Protein AF-0000000077033791 (afdb_homodimer)

Radius of gyration: 19.04 Å; Cα contacts (8 Å, |Δi|>4): 412; chains: 2; bounding box: 35×57×49 Å

Structure (mmCIF, N/CA/C/O backbone):
data_AF-0000000077033791-model_v1
#
loop_
_entity.id
_entity.type
_entity.pdbx_description
1 polymer 'Heat shock protein family B (small) member 2'
#
loop_
_atom_site.group_PDB
_atom_site.id
_atom_site.type_symbol
_atom_site.label_atom_id
_atom_site.label_alt_id
_atom_site.label_comp_id
_atom_site.label_asym_id
_atom_site.label_entity_id
_atom_site.label_seq_id
_atom_site.pdbx_PDB_ins_code
_atom_site.Cartn_x
_atom_site.Cartn_y
_atom_site.Cartn_z
_atom_site.occupancy
_atom_site.B_iso_or_equiv
_atom_site.auth_seq_id
_atom_site.auth_comp_id
_atom_site.auth_asym_id
_atom_site.auth_atom_id
_atom_site.pdbx_PDB_model_num
ATOM 1 N N . PRO A 1 1 ? -19.875 14.477 -24.219 1 26.34 1 PRO A N 1
ATOM 2 C CA . PRO A 1 1 ? -19.781 13.039 -23.938 1 26.34 1 PRO A CA 1
ATOM 3 C C . PRO A 1 1 ? -18.484 12.664 -23.219 1 26.34 1 PRO A C 1
ATOM 5 O O . PRO A 1 1 ? -17.391 12.922 -23.734 1 26.34 1 PRO A O 1
ATOM 8 N N . SER A 1 2 ? -18.328 12.867 -21.859 1 32.84 2 SER A N 1
ATOM 9 C CA . SER A 1 2 ? -17.172 12.914 -20.969 1 32.84 2 SER A CA 1
ATOM 10 C C . SER A 1 2 ? -16.469 11.562 -20.906 1 32.84 2 SER A C 1
ATOM 12 O O . SER A 1 2 ? -17.062 10.562 -20.5 1 32.84 2 SER A O 1
ATOM 14 N N . ALA A 1 3 ? -15.625 11.234 -21.844 1 32.78 3 ALA A N 1
ATOM 15 C CA . ALA A 1 3 ? -14.945 9.961 -22.062 1 32.78 3 ALA A CA 1
ATOM 16 C C . ALA A 1 3 ? -14.281 9.461 -20.781 1 32.78 3 ALA A C 1
ATOM 18 O O . ALA A 1 3 ? -13.523 10.188 -20.141 1 32.78 3 ALA A O 1
ATOM 19 N N . LEU A 1 4 ? -14.906 8.602 -20.016 1 34.03 4 LEU A N 1
ATOM 20 C CA . LEU A 1 4 ? -14.523 7.84 -18.828 1 34.03 4 LEU A CA 1
ATOM 21 C C . LEU A 1 4 ? -13.133 7.242 -18.984 1 34.03 4 LEU A C 1
ATOM 23 O O . LEU A 1 4 ? -12.867 6.527 -19.953 1 34.03 4 LEU A O 1
ATOM 27 N N . ARG A 1 5 ? -12.086 7.949 -18.734 1 36.12 5 ARG A N 1
ATOM 28 C CA . ARG A 1 5 ? -10.727 7.422 -18.812 1 36.12 5 ARG A CA 1
ATOM 29 C C . ARG A 1 5 ? -10.641 6.035 -18.188 1 36.12 5 ARG A C 1
ATOM 31 O O . ARG A 1 5 ? -11.195 5.809 -17.094 1 36.12 5 ARG A O 1
ATOM 38 N N . PRO A 1 6 ? -10.352 5.004 -18.906 1 35.97 6 PRO A N 1
ATOM 39 C CA . PRO A 1 6 ? -10.266 3.643 -18.359 1 35.97 6 PRO A CA 1
ATOM 40 C C . PRO A 1 6 ? -9.375 3.551 -17.125 1 35.97 6 PRO A C 1
ATOM 42 O O . PRO A 1 6 ? -8.422 4.324 -16.984 1 35.97 6 PRO A O 1
ATOM 45 N N . PRO A 1 7 ? -9.758 3.053 -15.938 1 36.09 7 PRO A N 1
ATOM 46 C CA . PRO A 1 7 ? -8.914 2.979 -14.734 1 36.09 7 PRO A CA 1
ATOM 47 C C . PRO A 1 7 ? -7.52 2.439 -15.023 1 36.09 7 PRO A C 1
ATOM 49 O O . PRO A 1 7 ? -7.367 1.5 -15.812 1 36.09 7 PRO A O 1
ATOM 52 N N . SER A 1 8 ? -6.508 3.211 -15.117 1 36.94 8 SER A N 1
ATOM 53 C CA . SER A 1 8 ? -5.129 2.814 -15.391 1 36.94 8 SER A CA 1
ATOM 54 C C . SER A 1 8 ? -4.648 1.771 -14.391 1 36.94 8 SER A C 1
ATOM 56 O O . SER A 1 8 ? -5.195 1.655 -13.289 1 36.94 8 SER A O 1
ATOM 58 N N . TRP A 1 9 ? -3.824 0.865 -14.883 1 36.84 9 TRP A N 1
ATOM 59 C CA . TRP A 1 9 ? -3.217 -0.176 -14.062 1 36.84 9 TRP A CA 1
ATOM 60 C C . TRP A 1 9 ? -2.732 0.394 -12.734 1 36.84 9 TRP A C 1
ATOM 62 O O . TRP A 1 9 ? -2.693 -0.315 -11.727 1 36.84 9 TRP A O 1
ATOM 72 N N . ARG A 1 10 ? -2.145 1.641 -12.766 1 38.34 10 ARG A N 1
ATOM 73 C CA . ARG A 1 10 ? -1.617 2.348 -11.602 1 38.34 10 ARG A CA 1
ATOM 74 C C . ARG A 1 10 ? -2.711 2.596 -10.57 1 38.34 10 ARG A C 1
ATOM 76 O O . ARG A 1 10 ? -2.42 2.871 -9.406 1 38.34 10 ARG A O 1
ATOM 83 N N . ASP A 1 11 ? -3.779 3.021 -11.031 1 40.78 11 ASP A N 1
ATOM 84 C CA . ASP A 1 11 ? -4.871 3.348 -10.117 1 40.78 11 ASP A CA 1
ATOM 85 C C . ASP A 1 11 ? -5.211 2.16 -9.219 1 40.78 11 ASP A C 1
ATOM 87 O O . ASP A 1 11 ? -5.941 2.309 -8.242 1 40.78 11 ASP A O 1
ATOM 91 N N . ARG A 1 12 ? -5.113 0.912 -9.859 1 36.47 12 ARG A N 1
ATOM 92 C CA . ARG A 1 12 ? -5.539 -0.313 -9.188 1 36.47 12 ARG A CA 1
ATOM 93 C C . ARG A 1 12 ? -4.43 -0.859 -8.297 1 36.47 12 ARG A C 1
ATOM 95 O O . ARG A 1 12 ? -3.344 -1.19 -8.773 1 36.47 12 ARG A O 1
ATOM 102 N N . GLY A 1 13 ? -4.094 -0.247 -7.273 1 41.44 13 GLY A N 1
ATOM 103 C CA . GLY A 1 13 ? -3.225 -0.941 -6.336 1 41.44 13 GLY A CA 1
ATOM 104 C C . GLY A 1 13 ? -2.869 -2.348 -6.781 1 41.44 13 GLY A C 1
ATOM 105 O O . GLY A 1 13 ? -2.049 -3.016 -6.148 1 41.44 13 GLY A O 1
ATOM 106 N N . ALA A 1 14 ? -3.902 -3.111 -7.141 1 45 14 ALA A N 1
ATOM 107 C CA . ALA A 1 14 ? -4.152 -4.539 -6.961 1 45 14 ALA A CA 1
ATOM 108 C C . ALA A 1 14 ? -3.434 -5.359 -8.031 1 45 14 ALA A C 1
ATOM 110 O O . ALA A 1 14 ? -3.043 -4.828 -9.07 1 45 14 ALA A O 1
ATOM 111 N N . SER A 1 15 ? -3.057 -6.457 -7.617 1 53.03 15 SER A N 1
ATOM 112 C CA . SER A 1 15 ? -2.613 -7.641 -8.344 1 53.03 15 SER A CA 1
ATOM 113 C C . SER A 1 15 ? -3.459 -7.879 -9.586 1 53.03 15 SER A C 1
ATOM 115 O O . SER A 1 15 ? -4.691 -7.855 -9.523 1 53.03 15 SER A O 1
ATOM 117 N N . GLU A 1 16 ? -2.938 -7.387 -10.703 1 57.16 16 GLU A N 1
ATOM 118 C CA . GLU A 1 16 ? -3.668 -7.836 -11.891 1 57.16 16 GLU A CA 1
ATOM 119 C C . GLU A 1 16 ? -3.244 -9.242 -12.297 1 57.16 16 GLU A C 1
ATOM 121 O O . GLU A 1 16 ? -2.049 -9.547 -12.359 1 57.16 16 GLU A O 1
ATOM 126 N N . LEU A 1 17 ? -4.125 -10.102 -12.039 1 56.53 17 LEU A N 1
ATOM 127 C CA . LEU A 1 17 ? -3.916 -11.422 -12.625 1 56.53 17 LEU A CA 1
ATOM 128 C C . LEU A 1 17 ? -4.285 -11.422 -14.109 1 56.53 17 LEU A C 1
ATOM 130 O O . LEU A 1 17 ? -5.332 -10.898 -14.492 1 56.53 17 LEU A O 1
ATOM 134 N N . ARG A 1 18 ? -3.275 -11.367 -14.93 1 58.31 18 ARG A N 1
ATOM 135 C CA . ARG A 1 18 ? -3.6 -11.609 -16.328 1 58.31 18 ARG A CA 1
ATOM 136 C C . ARG A 1 18 ? -3.49 -13.094 -16.672 1 58.31 18 ARG A C 1
ATOM 138 O O . ARG A 1 18 ? -2.48 -13.734 -16.375 1 58.31 18 ARG A O 1
ATOM 145 N N . LEU A 1 19 ? -4.656 -13.625 -16.828 1 49.56 19 LEU A N 1
ATOM 146 C CA . LEU A 1 19 ? -4.633 -14.984 -17.359 1 49.56 19 LEU A CA 1
ATOM 147 C C . LEU A 1 19 ? -4.32 -14.977 -18.844 1 49.56 19 LEU A C 1
ATOM 149 O O . LEU A 1 19 ? -5.016 -14.328 -19.625 1 49.56 19 LEU A O 1
ATOM 153 N N . SER A 1 20 ? -3.066 -14.875 -19.078 1 56.91 20 SER A N 1
ATOM 154 C CA . SER A 1 20 ? -2.746 -15.086 -20.5 1 56.91 20 SER A CA 1
ATOM 155 C C . SER A 1 20 ? -2.889 -16.547 -20.875 1 56.91 20 SER A C 1
ATOM 157 O O . SER A 1 20 ? -2.9 -17.422 -20.016 1 56.91 20 SER A O 1
ATOM 159 N N . GLU A 1 21 ? -3.061 -16.812 -22.25 1 66.88 21 GLU A N 1
ATOM 160 C CA . GLU A 1 21 ? -3.213 -18.156 -22.797 1 66.88 21 GLU A CA 1
ATOM 161 C C . GLU A 1 21 ? -2.053 -19.062 -22.391 1 66.88 21 GLU A C 1
ATOM 163 O O . GLU A 1 21 ? -0.889 -18.734 -22.625 1 66.88 21 GLU A O 1
ATOM 168 N N . GLY A 1 22 ? -2.23 -20.141 -21.531 1 84.56 22 GLY A N 1
ATOM 169 C CA . GLY A 1 22 ? -1.399 -21.281 -21.219 1 84.56 22 GLY A CA 1
ATOM 170 C C . GLY A 1 22 ? -0.527 -21.078 -20 1 84.56 22 GLY A C 1
ATOM 171 O O . GLY A 1 22 ? 0.34 -21.891 -19.703 1 84.56 22 GLY A O 1
ATOM 172 N N . LYS A 1 23 ? -0.522 -19.922 -19.5 1 90.62 23 LYS A N 1
ATOM 173 C CA . LYS A 1 23 ? 0.283 -19.766 -18.297 1 90.62 23 LYS A CA 1
ATOM 174 C C . LYS A 1 23 ? -0.482 -19 -17.219 1 90.62 23 LYS A C 1
ATOM 176 O O . LYS A 1 23 ? -1.423 -18.266 -17.531 1 90.62 23 LYS A O 1
ATOM 181 N N . PHE A 1 24 ? -0.186 -19.25 -16 1 91.88 24 PHE A N 1
ATOM 182 C CA . PHE A 1 24 ? -0.544 -18.375 -14.898 1 91.88 24 PHE A CA 1
ATOM 183 C C . PHE A 1 24 ? 0.35 -17.141 -14.875 1 91.88 24 PHE A C 1
ATOM 185 O O . PHE A 1 24 ? 1.574 -17.25 -14.961 1 91.88 24 PHE A O 1
ATOM 192 N N . GLN A 1 25 ? -0.281 -15.961 -14.781 1 92.5 25 GLN A N 1
ATOM 193 C CA . GLN A 1 25 ? 0.53 -14.75 -14.75 1 92.5 25 GLN A CA 1
ATOM 194 C C . GLN A 1 25 ? -0.1 -13.688 -13.852 1 92.5 25 GLN A C 1
ATOM 196 O O . GLN A 1 25 ? -1.307 -13.445 -13.922 1 92.5 25 GLN A O 1
ATOM 201 N N . ALA A 1 26 ? 0.699 -13.141 -13 1 91.69 26 ALA A N 1
ATOM 202 C CA . ALA A 1 26 ? 0.284 -12.031 -12.148 1 91.69 26 ALA A CA 1
ATOM 203 C C . ALA A 1 26 ? 1.336 -10.922 -12.141 1 91.69 26 ALA A C 1
ATOM 205 O O . ALA A 1 26 ? 2.537 -11.203 -12.188 1 91.69 26 ALA A O 1
ATOM 206 N N . PHE A 1 27 ? 0.837 -9.688 -12.188 1 89.81 27 PHE A N 1
ATOM 207 C CA . PHE A 1 27 ? 1.693 -8.523 -12.039 1 89.81 27 PHE A CA 1
ATOM 208 C C . PHE A 1 27 ? 1.341 -7.75 -10.773 1 89.81 27 PHE A C 1
ATOM 210 O O . PHE A 1 27 ? 0.173 -7.43 -10.539 1 89.81 27 PHE A O 1
ATOM 217 N N . LEU A 1 28 ? 2.381 -7.52 -10 1 90.25 28 LEU A N 1
ATOM 218 C CA . LEU A 1 28 ? 2.166 -6.824 -8.734 1 90.25 28 LEU A CA 1
ATOM 219 C C . LEU A 1 28 ? 3.07 -5.602 -8.633 1 90.25 28 LEU A C 1
ATOM 221 O O . LEU A 1 28 ? 4.277 -5.691 -8.875 1 90.25 28 LEU A O 1
ATOM 225 N N . ASP A 1 29 ? 2.506 -4.5 -8.312 1 88.81 29 ASP A N 1
ATOM 226 C CA . ASP A 1 29 ? 3.293 -3.291 -8.086 1 88.81 29 ASP A CA 1
ATOM 227 C C . ASP A 1 29 ? 3.885 -3.271 -6.68 1 88.81 29 ASP A C 1
ATOM 229 O O . ASP A 1 29 ? 3.156 -3.125 -5.695 1 88.81 29 ASP A O 1
ATOM 233 N N . VAL A 1 30 ? 5.207 -3.418 -6.68 1 93.62 30 VAL A N 1
ATOM 234 C CA . VAL A 1 30 ? 5.902 -3.369 -5.398 1 93.62 30 VAL A CA 1
ATOM 235 C C . VAL A 1 30 ? 6.961 -2.27 -5.43 1 93.62 30 VAL A C 1
ATOM 237 O O . VAL A 1 30 ? 8.031 -2.41 -4.828 1 93.62 30 VAL A O 1
ATOM 240 N N . SER A 1 31 ? 6.613 -1.221 -6.078 1 91.88 31 SER A N 1
ATOM 241 C CA . SER A 1 31 ? 7.594 -0.162 -6.305 1 91.88 31 SER A CA 1
ATOM 242 C C . SER A 1 31 ? 7.871 0.621 -5.027 1 91.88 31 SER A C 1
ATOM 244 O O . SER A 1 31 ? 8.844 1.371 -4.949 1 91.88 31 SER A O 1
ATOM 246 N N . HIS A 1 32 ? 7.082 0.419 -4.047 1 90.62 32 HIS A N 1
ATOM 247 C CA . HIS A 1 32 ? 7.281 1.112 -2.777 1 90.62 32 HIS A CA 1
ATOM 248 C C . HIS A 1 32 ? 8.273 0.364 -1.89 1 90.62 32 HIS A C 1
ATOM 250 O O . HIS A 1 32 ? 8.617 0.834 -0.803 1 90.62 32 HIS A O 1
ATOM 256 N N . PHE A 1 33 ? 8.773 -0.762 -2.377 1 94.75 33 PHE A N 1
ATOM 257 C CA . PHE A 1 33 ? 9.656 -1.621 -1.599 1 94.75 33 PHE A CA 1
ATOM 258 C C . PHE A 1 33 ? 10.977 -1.844 -2.326 1 94.75 33 PHE A C 1
ATOM 260 O O . PHE A 1 33 ? 11.016 -1.848 -3.559 1 94.75 33 PHE A O 1
ATOM 267 N N . THR A 1 34 ? 12.062 -1.953 -1.507 1 96 34 THR A N 1
ATOM 268 C CA . THR A 1 34 ? 13.289 -2.48 -2.086 1 96 34 THR A CA 1
ATOM 269 C C . THR A 1 34 ? 13.18 -3.984 -2.316 1 96 34 THR A C 1
ATOM 271 O O . THR A 1 34 ? 12.352 -4.656 -1.69 1 96 34 THR A O 1
ATOM 274 N N . PRO A 1 35 ? 13.992 -4.527 -3.266 1 95.38 35 PRO A N 1
ATOM 275 C CA . PRO A 1 35 ? 13.898 -5.961 -3.545 1 95.38 35 PRO A CA 1
ATOM 276 C C . PRO A 1 35 ? 14.055 -6.816 -2.291 1 95.38 35 PRO A C 1
ATOM 278 O O . PRO A 1 35 ? 13.391 -7.852 -2.162 1 95.38 35 PRO A O 1
ATOM 281 N N . ASP A 1 36 ? 14.844 -6.387 -1.315 1 96.69 36 ASP A N 1
ATOM 282 C CA . ASP A 1 36 ? 15.086 -7.18 -0.113 1 96.69 36 ASP A CA 1
ATOM 283 C C . ASP A 1 36 ? 13.891 -7.113 0.834 1 96.69 36 ASP A C 1
ATOM 285 O O . ASP A 1 36 ? 13.797 -7.898 1.781 1 96.69 36 ASP A O 1
ATOM 289 N N . GLU A 1 37 ? 12.945 -6.281 0.556 1 97.44 37 GLU A N 1
ATOM 290 C CA . GLU A 1 37 ? 11.766 -6.109 1.394 1 97.44 37 GLU A CA 1
ATOM 291 C C . GLU A 1 37 ? 10.594 -6.938 0.871 1 97.44 37 GLU A C 1
ATOM 293 O O . GLU A 1 37 ? 9.508 -6.9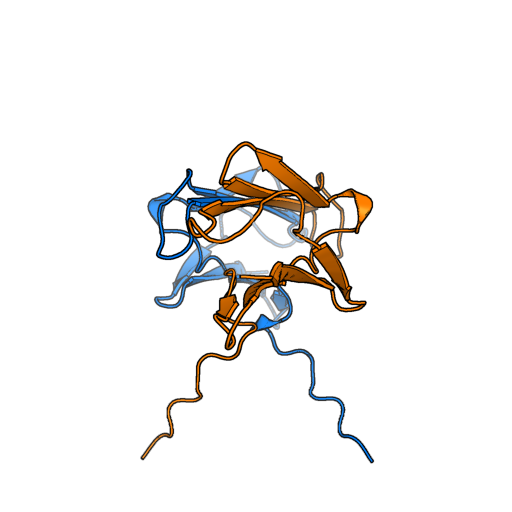22 1.454 1 97.44 37 GLU A O 1
ATOM 298 N N . VAL A 1 38 ? 10.789 -7.641 -0.191 1 97.62 38 VAL A N 1
ATOM 299 C CA . VAL A 1 38 ? 9.742 -8.43 -0.836 1 97.62 38 VAL A CA 1
ATOM 300 C C . VAL A 1 38 ? 10.086 -9.914 -0.746 1 97.62 38 VAL A C 1
ATOM 302 O O . VAL A 1 38 ? 11.195 -10.328 -1.093 1 97.62 38 VAL A O 1
ATOM 305 N N . THR A 1 39 ? 9.156 -10.672 -0.23 1 98.06 39 THR A N 1
ATOM 306 C CA . THR A 1 39 ? 9.32 -12.117 -0.148 1 98.06 39 THR A CA 1
ATOM 307 C C . THR A 1 39 ? 8.25 -12.828 -0.979 1 98.06 39 THR A C 1
ATOM 309 O O . THR A 1 39 ? 7.078 -12.461 -0.93 1 98.06 39 THR A O 1
ATOM 312 N N . VAL A 1 40 ? 8.648 -13.766 -1.771 1 97.31 40 VAL A N 1
ATOM 313 C CA . VAL A 1 40 ? 7.762 -14.617 -2.557 1 97.31 40 VAL A CA 1
ATOM 314 C C . VAL A 1 40 ? 7.945 -16.078 -2.146 1 97.31 40 VAL A C 1
ATOM 316 O O . VAL A 1 40 ? 9.07 -16.594 -2.143 1 97.31 40 VAL A O 1
ATOM 319 N N . ARG A 1 41 ? 6.828 -16.719 -1.805 1 97.12 41 ARG A N 1
ATOM 320 C CA . ARG A 1 41 ? 6.918 -18.125 -1.432 1 97.12 41 ARG A CA 1
ATOM 321 C C . ARG A 1 41 ? 5.688 -18.891 -1.896 1 97.12 41 ARG A C 1
ATOM 323 O O . ARG A 1 41 ? 4.602 -18.328 -2.018 1 97.12 41 ARG A O 1
ATOM 330 N N . THR A 1 42 ? 5.922 -20.125 -2.164 1 96.5 42 THR A N 1
ATOM 331 C CA . THR A 1 42 ? 4.805 -21.031 -2.42 1 96.5 42 THR A CA 1
ATOM 332 C C . THR A 1 42 ? 4.582 -21.953 -1.231 1 96.5 42 THR A C 1
ATOM 334 O O . THR A 1 42 ? 5.535 -22.5 -0.672 1 96.5 42 THR A O 1
ATOM 337 N N . VAL A 1 43 ? 3.396 -22.047 -0.745 1 94.5 43 VAL A N 1
ATOM 338 C CA . VAL A 1 43 ? 2.973 -22.969 0.301 1 94.5 43 VAL A CA 1
ATOM 339 C C . VAL A 1 43 ? 1.771 -23.781 -0.182 1 94.5 43 VAL A C 1
ATOM 341 O O . VAL A 1 43 ? 0.666 -23.234 -0.308 1 94.5 43 VAL A O 1
ATOM 344 N N . ASP A 1 44 ? 2.049 -25.062 -0.41 1 93.81 44 ASP A N 1
ATOM 345 C CA . ASP A 1 44 ? 1.018 -25.891 -1.032 1 93.81 44 ASP A CA 1
ATOM 346 C C . ASP A 1 44 ? 0.557 -25.281 -2.357 1 93.81 44 ASP A C 1
ATOM 348 O O . ASP A 1 44 ? 1.358 -25.109 -3.277 1 93.81 44 ASP A O 1
ATOM 352 N N . ASN A 1 45 ? -0.711 -24.984 -2.539 1 94.44 45 ASN A N 1
ATOM 353 C CA . ASN A 1 45 ? -1.194 -24.438 -3.803 1 94.44 45 ASN A CA 1
ATOM 354 C C . ASN A 1 45 ? -1.376 -22.922 -3.725 1 94.44 45 ASN A C 1
ATOM 356 O O . ASN A 1 45 ? -2.104 -22.344 -4.531 1 94.44 45 ASN A O 1
ATOM 360 N N . LEU A 1 46 ? -0.645 -22.312 -2.75 1 95.75 46 LEU A N 1
ATOM 361 C CA . LEU A 1 46 ? -0.735 -20.875 -2.586 1 95.75 46 LEU A CA 1
ATOM 362 C C . LEU A 1 46 ? 0.571 -20.188 -2.99 1 95.75 46 LEU A C 1
ATOM 364 O O . LEU A 1 46 ? 1.655 -20.703 -2.689 1 95.75 46 LEU A O 1
ATOM 368 N N . LEU A 1 47 ? 0.475 -19.156 -3.773 1 96.31 47 LEU A N 1
ATOM 369 C CA . LEU A 1 47 ? 1.571 -18.234 -4.035 1 96.31 47 LEU A CA 1
ATOM 370 C C . LEU A 1 47 ? 1.435 -16.969 -3.18 1 96.31 47 LEU A C 1
ATOM 372 O O . LEU A 1 47 ? 0.494 -16.188 -3.355 1 96.31 47 LEU A O 1
ATOM 376 N N . GLU A 1 48 ? 2.377 -16.797 -2.236 1 96.75 48 GLU A N 1
ATOM 377 C CA . GLU A 1 48 ? 2.287 -15.695 -1.277 1 96.75 48 GLU A CA 1
ATOM 378 C C . GLU A 1 48 ? 3.365 -14.648 -1.534 1 96.75 48 GLU A C 1
ATOM 380 O O . GLU A 1 48 ? 4.547 -14.984 -1.648 1 96.75 48 GLU A O 1
ATOM 385 N N . VAL A 1 49 ? 2.92 -13.445 -1.669 1 96.5 49 VAL A N 1
ATOM 386 C CA . VAL A 1 49 ? 3.824 -12.297 -1.759 1 96.5 49 VAL A CA 1
ATOM 387 C C . VAL A 1 49 ? 3.668 -11.414 -0.522 1 96.5 49 VAL A C 1
ATOM 389 O O . VAL A 1 49 ? 2.559 -10.984 -0.196 1 96.5 49 VAL A O 1
ATOM 392 N N . SER A 1 50 ? 4.703 -11.234 0.196 1 97.56 50 SER A N 1
ATOM 393 C CA . SER A 1 50 ? 4.723 -10.336 1.349 1 97.56 50 SER A CA 1
ATOM 394 C C . SER A 1 50 ? 5.781 -9.25 1.188 1 97.56 50 SER A C 1
ATOM 396 O O . SER A 1 50 ? 6.891 -9.523 0.719 1 97.56 50 SER A O 1
ATOM 398 N N . ALA A 1 51 ? 5.402 -8.023 1.503 1 96.75 51 ALA A N 1
ATOM 399 C CA . ALA A 1 51 ? 6.336 -6.898 1.461 1 96.75 51 ALA A CA 1
ATOM 400 C C . ALA A 1 51 ? 6.105 -5.949 2.635 1 96.75 51 ALA A C 1
ATOM 402 O O . ALA A 1 51 ? 4.965 -5.625 2.965 1 96.75 51 ALA A O 1
ATOM 403 N N . ARG A 1 52 ? 7.199 -5.594 3.23 1 97.25 52 ARG A N 1
ATOM 404 C CA . ARG A 1 52 ? 7.133 -4.66 4.352 1 97.25 52 ARG A CA 1
ATOM 405 C C . ARG A 1 52 ? 8.414 -3.846 4.465 1 97.25 52 ARG A C 1
ATOM 407 O O . ARG A 1 52 ? 9.508 -4.359 4.215 1 97.25 52 ARG A O 1
ATOM 414 N N . HIS A 1 53 ? 8.234 -2.576 4.832 1 96.12 53 HIS A N 1
ATOM 415 C CA . HIS A 1 53 ? 9.406 -1.786 5.191 1 96.12 53 HIS A CA 1
ATOM 416 C C . HIS A 1 53 ? 9.133 -0.931 6.422 1 96.12 53 HIS A C 1
ATOM 418 O O . HIS A 1 53 ? 7.992 -0.553 6.684 1 96.12 53 HIS A O 1
ATOM 424 N N . PRO A 1 54 ? 10.164 -0.781 7.195 1 94.44 54 PRO A N 1
ATOM 425 C CA . PRO A 1 54 ? 10 0.024 8.406 1 94.44 54 PRO A CA 1
ATOM 426 C C . PRO A 1 54 ? 9.719 1.494 8.109 1 94.44 54 PRO A C 1
ATOM 428 O O . PRO A 1 54 ? 9.602 1.878 6.938 1 94.44 54 PRO A O 1
ATOM 431 N N . GLN A 1 55 ? 9.578 2.131 9.219 1 93.12 55 GLN A N 1
ATOM 432 C CA . GLN A 1 55 ? 9.375 3.568 9.062 1 93.12 55 GLN A CA 1
ATOM 433 C C . GLN A 1 55 ? 10.57 4.215 8.359 1 93.12 55 GLN A C 1
ATOM 435 O O . GLN A 1 55 ? 11.719 3.955 8.711 1 93.12 55 GLN A O 1
ATOM 440 N N . ARG A 1 56 ? 10.281 5.012 7.242 1 93.62 56 ARG A N 1
ATOM 441 C CA . ARG A 1 56 ? 11.289 5.77 6.504 1 93.62 56 ARG A CA 1
ATOM 442 C C . ARG A 1 56 ? 10.977 7.262 6.535 1 93.62 56 ARG A C 1
ATOM 444 O O . ARG A 1 56 ? 9.812 7.66 6.449 1 93.62 56 ARG A O 1
ATOM 451 N N . LEU A 1 57 ? 12.055 7.945 6.582 1 91.56 57 LEU A N 1
ATOM 452 C CA . LEU A 1 57 ? 11.945 9.398 6.574 1 91.56 57 LEU A CA 1
ATOM 453 C C . LEU A 1 57 ? 11.93 9.938 5.148 1 91.56 57 LEU A C 1
ATOM 455 O O . LEU A 1 57 ? 12.711 9.492 4.305 1 91.56 57 LEU A O 1
ATOM 459 N N . ASP A 1 58 ? 10.867 10.82 4.832 1 83.56 58 ASP A N 1
ATOM 460 C CA . ASP A 1 58 ? 10.922 11.57 3.58 1 83.56 58 ASP A CA 1
ATOM 461 C C . ASP A 1 58 ? 10.648 13.055 3.82 1 83.56 58 ASP A C 1
ATOM 463 O O . ASP A 1 58 ? 10.703 13.523 4.957 1 83.56 58 ASP A O 1
ATOM 467 N N . ARG A 1 59 ? 10.43 13.844 2.809 1 82.75 59 ARG A N 1
ATOM 468 C CA . ARG A 1 59 ? 10.328 15.289 2.904 1 82.75 59 ARG A CA 1
ATOM 469 C C . ARG A 1 59 ? 9.141 15.703 3.77 1 82.75 59 ARG A C 1
ATOM 471 O O . ARG A 1 59 ? 9.094 16.828 4.277 1 82.75 59 ARG A O 1
ATOM 478 N N . HIS A 1 60 ? 8.242 14.797 4.066 1 82.75 60 HIS A N 1
ATOM 479 C CA . HIS A 1 60 ? 7.016 15.141 4.773 1 82.75 60 HIS A CA 1
ATOM 480 C C . HIS A 1 60 ? 6.992 14.531 6.172 1 82.75 60 HIS A C 1
ATOM 482 O O . HIS A 1 60 ? 6.238 14.977 7.039 1 82.75 60 HIS A O 1
ATOM 488 N N . GLY A 1 61 ? 7.801 13.586 6.375 1 90.25 61 GLY A N 1
ATOM 489 C CA . GLY A 1 61 ? 7.781 12.852 7.633 1 90.25 61 GLY A CA 1
ATOM 490 C C . GLY A 1 61 ? 8.18 11.391 7.48 1 90.25 61 GLY A C 1
ATOM 491 O O . GLY A 1 61 ? 9.234 11.086 6.926 1 90.25 61 GLY A O 1
ATOM 492 N N . PHE A 1 62 ? 7.297 10.594 8.062 1 93.56 62 PHE A N 1
ATOM 493 C CA . PHE A 1 62 ? 7.621 9.172 8.117 1 93.56 62 PHE A CA 1
ATOM 494 C C . PHE A 1 62 ? 6.547 8.344 7.43 1 93.56 62 PHE A C 1
ATOM 496 O O . PHE A 1 62 ? 5.367 8.703 7.445 1 93.56 62 PHE A O 1
ATOM 503 N N . VAL A 1 63 ? 7.047 7.273 6.773 1 93.25 63 VAL A N 1
ATOM 504 C CA . VAL A 1 63 ? 6.086 6.371 6.141 1 93.25 63 VAL A CA 1
ATOM 505 C C . VAL A 1 63 ? 6.5 4.922 6.387 1 93.25 63 VAL A C 1
ATOM 507 O O . VAL A 1 63 ? 7.688 4.598 6.371 1 93.25 63 VAL A O 1
ATOM 510 N N . SER A 1 64 ? 5.57 4.059 6.676 1 95.81 64 SER A N 1
ATOM 511 C CA . SER A 1 64 ? 5.758 2.611 6.656 1 95.81 64 SER A CA 1
ATOM 512 C C . SER A 1 64 ? 4.641 1.919 5.887 1 95.81 64 SER A C 1
ATOM 514 O O . SER A 1 64 ? 3.504 2.398 5.867 1 95.81 64 SER A O 1
ATOM 516 N N . ARG A 1 65 ? 4.906 0.835 5.227 1 95.38 65 ARG A N 1
ATOM 517 C CA . ARG A 1 65 ? 3.967 0.057 4.43 1 95.38 65 ARG A CA 1
ATOM 518 C C . ARG A 1 65 ? 4.148 -1.438 4.672 1 95.38 65 ARG A C 1
ATOM 520 O O . ARG A 1 65 ? 5.266 -1.903 4.91 1 95.38 65 ARG A O 1
ATOM 527 N N . GLU A 1 66 ? 3.092 -2.078 4.641 1 96.06 66 GLU A N 1
ATOM 528 C CA . GLU A 1 66 ? 3.062 -3.537 4.613 1 96.06 66 GLU A CA 1
ATOM 529 C C . GLU A 1 66 ? 1.932 -4.051 3.727 1 96.06 66 GLU A C 1
ATOM 531 O O . GLU A 1 66 ? 0.834 -3.488 3.725 1 96.06 66 GLU A O 1
ATOM 536 N N . PHE A 1 67 ? 2.248 -5.008 2.945 1 93.25 67 PHE A N 1
ATOM 537 C CA . PHE A 1 67 ? 1.145 -5.664 2.254 1 93.25 67 PHE A CA 1
ATOM 538 C C . PHE A 1 67 ? 1.437 -7.145 2.053 1 93.25 67 PHE A C 1
ATOM 540 O O . PHE A 1 67 ? 2.598 -7.559 2.023 1 93.25 67 PHE A O 1
ATOM 547 N N . CYS A 1 68 ? 0.394 -7.949 2.02 1 95 68 CYS A N 1
ATOM 548 C CA . CYS A 1 68 ? 0.435 -9.383 1.74 1 95 68 CYS A CA 1
ATOM 549 C C . CYS A 1 68 ? -0.619 -9.766 0.708 1 95 68 CYS A C 1
ATOM 551 O O . CYS A 1 68 ? -1.78 -9.367 0.824 1 95 68 CYS A O 1
ATOM 553 N N . ARG A 1 69 ? -0.152 -10.492 -0.308 1 93.81 69 ARG A N 1
ATOM 554 C CA . ARG A 1 69 ? -1.026 -10.992 -1.361 1 93.81 69 ARG A CA 1
ATOM 555 C C . ARG A 1 69 ? -0.829 -12.492 -1.563 1 93.81 69 ARG A C 1
ATOM 557 O O . ARG A 1 69 ? 0.303 -12.969 -1.692 1 93.81 69 ARG A O 1
ATOM 564 N N . THR A 1 70 ? -1.907 -13.164 -1.521 1 94.38 70 THR A N 1
ATOM 565 C CA . THR A 1 70 ? -1.868 -14.602 -1.754 1 94.38 70 THR A CA 1
ATOM 566 C C . THR A 1 70 ? -2.73 -14.977 -2.955 1 94.38 70 THR A C 1
ATOM 568 O O . THR A 1 70 ? -3.895 -14.578 -3.039 1 94.38 70 THR A O 1
ATOM 571 N N . TYR A 1 71 ? -2.178 -15.695 -3.873 1 93.5 71 TYR A N 1
ATOM 572 C CA . TYR A 1 71 ? -2.904 -16.266 -5.008 1 93.5 71 TYR A CA 1
ATOM 573 C C . TYR A 1 71 ? -3.191 -17.734 -4.789 1 93.5 71 TYR A C 1
ATOM 575 O O . TYR A 1 71 ? -2.328 -18.484 -4.316 1 93.5 71 TYR A O 1
ATOM 583 N N . VAL A 1 72 ? -4.383 -18.109 -5.062 1 94.12 72 VAL A N 1
ATOM 584 C CA . VAL A 1 72 ? -4.676 -19.547 -5.184 1 94.12 72 VAL A CA 1
ATOM 585 C C . VAL A 1 72 ? -4.328 -20.016 -6.59 1 94.12 72 VAL A C 1
ATOM 587 O O . VAL A 1 72 ? -4.957 -19.594 -7.566 1 94.12 72 VAL A O 1
ATOM 590 N N . LEU A 1 73 ? -3.387 -20.859 -6.617 1 94.19 73 LEU A N 1
ATOM 591 C CA . LEU A 1 73 ? -2.939 -21.344 -7.918 1 94.19 73 LEU A CA 1
ATOM 592 C C . LEU A 1 73 ? -3.92 -22.359 -8.484 1 94.19 73 LEU A C 1
ATOM 594 O O . LEU A 1 73 ? -4.426 -23.219 -7.754 1 94.19 73 LEU A O 1
ATOM 598 N N . PRO A 1 74 ? -4.172 -22.219 -9.805 1 92.38 74 PRO A N 1
ATOM 599 C CA . PRO A 1 74 ? -4.992 -23.266 -10.422 1 92.38 74 PRO A CA 1
ATOM 600 C C . PRO A 1 74 ? -4.414 -24.672 -10.234 1 92.38 74 PRO A C 1
ATOM 602 O O . PRO A 1 74 ? -3.199 -24.812 -10.07 1 92.38 74 PRO A O 1
ATOM 605 N N . ALA A 1 75 ? -5.344 -25.594 -10.406 1 93.94 75 ALA A N 1
ATOM 606 C CA . ALA A 1 75 ? -4.973 -26.984 -10.133 1 93.94 75 ALA A CA 1
ATOM 607 C C . ALA A 1 75 ? -3.92 -27.469 -11.125 1 93.94 75 ALA A C 1
ATOM 609 O O . ALA A 1 75 ? -3.125 -28.359 -10.812 1 93.94 75 ALA A O 1
ATOM 610 N N . ASP A 1 76 ? -3.883 -26.906 -12.266 1 94.38 76 ASP A N 1
ATOM 611 C CA . ASP A 1 76 ? -2.975 -27.391 -13.305 1 94.38 76 ASP A CA 1
ATOM 612 C C . ASP A 1 76 ? -1.656 -26.625 -13.281 1 94.38 76 ASP A C 1
ATOM 614 O O . ASP A 1 76 ? -0.869 -26.688 -14.227 1 94.38 76 ASP A O 1
ATOM 618 N N . VAL A 1 77 ? -1.477 -25.812 -12.219 1 94.75 77 VAL A N 1
ATOM 619 C CA . VAL A 1 77 ? -0.221 -25.094 -12.047 1 94.75 77 VAL A CA 1
ATOM 620 C C . VAL A 1 77 ? 0.62 -25.766 -10.961 1 94.75 77 VAL A C 1
ATOM 622 O O . VAL A 1 77 ? 0.142 -25.984 -9.852 1 94.75 77 VAL A O 1
ATOM 625 N N . ASP A 1 78 ? 1.843 -26.062 -11.352 1 95.56 78 ASP A N 1
ATOM 626 C CA . ASP A 1 78 ? 2.809 -26.578 -10.383 1 95.56 78 ASP A CA 1
ATOM 627 C C . ASP A 1 78 ? 3.459 -25.422 -9.609 1 95.56 78 ASP A C 1
ATOM 629 O O . ASP A 1 78 ? 4.191 -24.625 -10.188 1 95.56 78 ASP A O 1
ATOM 633 N N . PRO A 1 79 ? 3.223 -25.375 -8.305 1 95.75 79 PRO A N 1
ATOM 634 C CA . PRO A 1 79 ? 3.803 -24.297 -7.512 1 95.75 79 PRO A CA 1
ATOM 635 C C . PRO A 1 79 ? 5.324 -24.234 -7.621 1 95.75 79 PRO A C 1
ATOM 637 O O . PRO A 1 79 ? 5.914 -23.156 -7.512 1 95.75 79 PRO A O 1
ATOM 640 N N . TRP A 1 80 ? 5.969 -25.312 -7.922 1 95.06 80 TRP A N 1
ATOM 641 C CA . TRP A 1 80 ? 7.426 -25.375 -7.977 1 95.06 80 TRP A CA 1
ATOM 642 C C . TRP A 1 80 ? 7.949 -24.812 -9.289 1 95.06 80 TRP A C 1
ATOM 644 O O . TRP A 1 80 ? 9.156 -24.625 -9.461 1 95.06 80 TRP A O 1
ATOM 654 N N . ARG A 1 81 ? 7.039 -24.5 -10.148 1 95.94 81 ARG A N 1
ATOM 655 C CA . ARG A 1 81 ? 7.445 -23.969 -11.445 1 95.94 81 ARG A CA 1
ATOM 656 C C . ARG A 1 81 ? 7.156 -22.469 -11.539 1 95.94 81 ARG A C 1
ATOM 658 O O . ARG A 1 81 ? 7.324 -21.859 -12.594 1 95.94 81 ARG A O 1
ATOM 665 N N . VAL A 1 82 ? 6.801 -21.875 -10.445 1 96 82 VAL A N 1
ATOM 666 C CA . VAL A 1 82 ? 6.551 -20.453 -10.422 1 96 82 VAL A CA 1
ATOM 667 C C . VAL A 1 82 ? 7.871 -19.688 -10.531 1 96 82 VAL A C 1
ATOM 669 O O . VAL A 1 82 ? 8.836 -20.016 -9.836 1 96 82 VAL A O 1
ATOM 672 N N . ARG A 1 83 ? 7.887 -18.688 -11.422 1 96.69 83 ARG A N 1
ATOM 673 C CA . ARG A 1 83 ? 9.016 -17.766 -11.57 1 96.69 83 ARG A CA 1
ATOM 674 C C . ARG A 1 83 ? 8.609 -16.344 -11.219 1 96.69 83 ARG A C 1
ATOM 676 O O . ARG A 1 83 ? 7.504 -15.906 -11.555 1 96.69 83 ARG A O 1
ATOM 683 N N . ALA A 1 84 ? 9.57 -15.734 -10.5 1 96.62 84 ALA A N 1
ATOM 684 C CA . ALA A 1 84 ? 9.352 -14.336 -10.141 1 96.62 84 ALA A CA 1
ATOM 685 C C . ALA A 1 84 ? 10.438 -13.445 -10.734 1 96.62 84 ALA A C 1
ATOM 687 O O . ALA A 1 84 ? 11.625 -13.773 -10.68 1 96.62 84 ALA A O 1
ATOM 688 N N . ALA A 1 85 ? 9.984 -12.359 -11.391 1 96.56 85 ALA A N 1
ATOM 689 C CA . ALA A 1 85 ? 10.906 -11.359 -11.922 1 96.56 85 ALA A CA 1
ATOM 690 C C . ALA A 1 85 ? 10.461 -9.953 -11.531 1 96.56 85 ALA A C 1
ATOM 692 O O . ALA A 1 85 ? 9.289 -9.594 -11.688 1 96.56 85 ALA A O 1
ATOM 693 N N . LEU A 1 86 ? 11.453 -9.211 -11.062 1 95.38 86 LEU A N 1
ATOM 694 C CA . LEU A 1 86 ? 11.172 -7.844 -10.648 1 95.38 86 LEU A CA 1
ATOM 695 C C . LEU A 1 86 ? 11.758 -6.836 -11.633 1 95.38 86 LEU A C 1
ATOM 697 O O . LEU A 1 86 ? 12.953 -6.879 -11.922 1 95.38 86 LEU A O 1
ATOM 701 N N . SER A 1 87 ? 10.883 -5.992 -12.164 1 94.12 87 SER A N 1
ATOM 702 C CA . SER A 1 87 ? 11.359 -4.965 -13.086 1 94.12 87 SER A CA 1
ATOM 703 C C . SER A 1 87 ? 11.992 -3.799 -12.336 1 94.12 87 SER A C 1
ATOM 705 O O . SER A 1 87 ? 11.805 -3.652 -11.125 1 94.12 87 SER A O 1
ATOM 707 N N . HIS A 1 88 ? 12.625 -2.949 -13.102 1 93.25 88 HIS A N 1
ATOM 708 C CA . HIS A 1 88 ? 13.312 -1.8 -12.523 1 93.25 88 HIS A CA 1
ATOM 709 C C . HIS A 1 88 ? 12.32 -0.81 -11.922 1 93.25 88 HIS A C 1
ATOM 711 O O . HIS A 1 88 ? 12.641 -0.117 -10.953 1 93.25 88 HIS A O 1
ATOM 717 N N . ASP A 1 89 ? 11.156 -0.842 -12.5 1 89.06 89 ASP A N 1
ATOM 718 C CA . ASP A 1 89 ? 10.164 0.117 -12.023 1 89.06 89 ASP A CA 1
ATOM 719 C C . ASP A 1 89 ? 9.297 -0.488 -10.922 1 89.06 89 ASP A C 1
ATOM 721 O O . ASP A 1 89 ? 8.305 0.111 -10.508 1 89.06 89 ASP A O 1
ATOM 725 N N . GLY A 1 90 ? 9.609 -1.625 -10.5 1 91.94 90 GLY A N 1
ATOM 726 C CA . GLY A 1 90 ? 9.023 -2.16 -9.281 1 91.94 90 GLY A CA 1
ATOM 727 C C . GLY A 1 90 ? 7.812 -3.037 -9.539 1 91.94 90 GLY A C 1
ATOM 728 O O . GLY A 1 90 ? 6.961 -3.197 -8.664 1 91.94 90 GLY A O 1
ATOM 729 N N . ILE A 1 91 ? 7.777 -3.504 -10.773 1 93.31 91 ILE A N 1
ATOM 730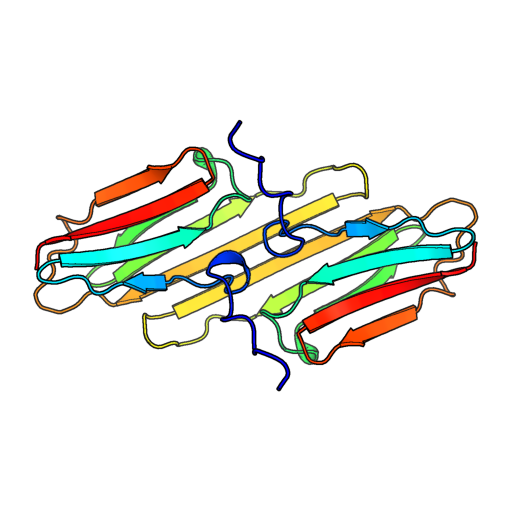 C CA . ILE A 1 91 ? 6.695 -4.434 -11.078 1 93.31 91 ILE A CA 1
ATOM 731 C C . ILE A 1 91 ? 7.199 -5.871 -10.938 1 93.31 91 ILE A C 1
ATOM 733 O O . ILE A 1 91 ? 8.18 -6.258 -11.578 1 93.31 91 ILE A O 1
ATOM 737 N N . LEU A 1 92 ? 6.5 -6.66 -10.031 1 94.31 92 LEU A N 1
ATOM 738 C CA . LEU A 1 92 ? 6.797 -8.078 -9.852 1 94.31 92 LEU A CA 1
ATOM 739 C C . LEU A 1 92 ? 5.988 -8.93 -10.812 1 94.31 92 LEU A C 1
ATOM 741 O O . LEU A 1 92 ? 4.754 -8.883 -10.805 1 94.31 92 LEU A O 1
ATOM 745 N N . ASN A 1 93 ? 6.672 -9.562 -11.633 1 93.12 93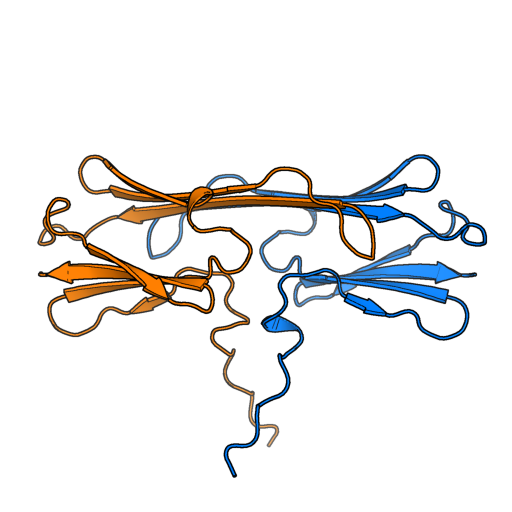 ASN A N 1
ATOM 746 C CA . ASN A 1 93 ? 6.047 -10.508 -12.547 1 93.12 93 ASN A CA 1
ATOM 747 C C . ASN A 1 93 ? 6.113 -11.938 -12.008 1 93.12 93 ASN A C 1
ATOM 749 O O . ASN A 1 93 ? 7.199 -12.461 -11.758 1 93.12 93 ASN A O 1
ATOM 753 N N . LEU A 1 94 ? 4.93 -12.562 -11.781 1 95.5 94 LEU A N 1
ATOM 754 C CA . LEU A 1 94 ? 4.809 -13.945 -11.352 1 95.5 94 LEU A CA 1
ATOM 755 C C . LEU A 1 94 ? 4.207 -14.805 -12.461 1 95.5 94 LEU A C 1
ATOM 757 O O . LEU A 1 94 ? 3.139 -14.492 -12.992 1 95.5 94 LEU A O 1
ATOM 761 N N . GLU A 1 95 ? 5.004 -15.859 -12.781 1 95.25 95 GLU A N 1
ATOM 762 C CA . GLU A 1 95 ? 4.465 -16.688 -13.859 1 95.25 95 GLU A CA 1
ATOM 763 C C . GLU A 1 95 ? 4.773 -18.156 -13.633 1 95.25 95 GLU A C 1
ATOM 765 O O . GLU A 1 95 ? 5.738 -18.5 -12.953 1 95.25 95 GLU A O 1
ATOM 770 N N . ALA A 1 96 ? 3.852 -18.984 -14.18 1 95.31 96 ALA A N 1
ATOM 771 C CA . ALA A 1 96 ? 4.031 -20.438 -14.195 1 95.31 96 ALA A CA 1
ATOM 772 C C . ALA A 1 96 ? 3.281 -21.078 -15.367 1 95.31 96 ALA A C 1
ATOM 774 O O . ALA A 1 96 ? 2.195 -20.625 -15.734 1 95.31 96 ALA A O 1
ATOM 775 N N . PRO A 1 97 ? 3.938 -22.094 -15.93 1 94.06 97 PRO A N 1
ATOM 776 C CA . PRO A 1 97 ? 3.207 -22.797 -17 1 94.06 97 PRO A CA 1
ATOM 777 C C . PRO A 1 97 ? 1.971 -23.531 -16.484 1 94.06 97 PRO A C 1
ATOM 779 O O . PRO A 1 97 ? 1.939 -23.953 -15.32 1 94.06 97 PRO A O 1
ATOM 782 N N . ARG A 1 98 ? 0.961 -23.656 -17.375 1 91.06 98 ARG A N 1
ATOM 783 C CA . ARG A 1 98 ? -0.221 -24.453 -17.078 1 91.06 98 ARG A CA 1
ATOM 784 C C . ARG A 1 98 ? -0.169 -25.797 -17.797 1 91.06 98 ARG A C 1
ATOM 786 O O . ARG A 1 98 ? 0.54 -25.938 -18.797 1 91.06 98 ARG A O 1
ATOM 793 N N . PRO B 1 1 ? 11.031 12.594 -30.484 1 24.61 1 PRO B N 1
ATOM 794 C CA . PRO B 1 1 ? 11.203 13.219 -29.156 1 24.61 1 PRO B CA 1
ATOM 795 C C . PRO B 1 1 ? 10.172 12.727 -28.141 1 24.61 1 PRO B C 1
ATOM 797 O O . PRO B 1 1 ? 8.969 12.875 -28.359 1 24.61 1 PRO B O 1
ATOM 800 N N . SER B 1 2 ? 10.281 11.516 -27.516 1 30.31 2 SER B N 1
ATOM 801 C CA . SER B 1 2 ? 9.312 10.703 -26.797 1 30.31 2 SER B CA 1
ATOM 802 C C . SER B 1 2 ? 8.891 11.383 -25.5 1 30.31 2 SER B C 1
ATOM 804 O O . SER B 1 2 ? 9.727 11.648 -24.625 1 30.31 2 SER B O 1
ATOM 806 N N . ALA B 1 3 ? 7.953 12.234 -25.562 1 33.47 3 ALA B N 1
ATOM 807 C CA . ALA B 1 3 ? 7.441 13.062 -24.469 1 33.47 3 ALA B CA 1
ATOM 808 C C . ALA B 1 3 ? 7.191 12.234 -23.219 1 33.47 3 ALA B C 1
ATOM 810 O O . ALA B 1 3 ? 6.496 11.219 -23.266 1 33.47 3 ALA B O 1
ATOM 811 N N . LEU B 1 4 ? 8.109 12.203 -22.266 1 32.44 4 LEU B N 1
ATOM 812 C CA . LEU B 1 4 ? 8.125 11.609 -20.938 1 32.44 4 LEU B CA 1
ATOM 813 C C . LEU B 1 4 ? 6.805 11.852 -20.219 1 32.44 4 LEU B C 1
ATOM 815 O O . LEU B 1 4 ? 6.355 12.992 -20.094 1 32.44 4 LEU B O 1
ATOM 819 N N . ARG B 1 5 ? 5.859 11.008 -20.312 1 36.03 5 ARG B N 1
ATOM 820 C CA . ARG B 1 5 ? 4.566 11.141 -19.641 1 36.03 5 ARG B CA 1
ATOM 821 C C . ARG B 1 5 ? 4.742 11.57 -18.188 1 36.03 5 ARG B C 1
ATOM 823 O O . ARG B 1 5 ? 5.594 11.031 -17.469 1 36.03 5 ARG B O 1
ATOM 830 N N . PRO B 1 6 ? 4.363 12.711 -17.734 1 34 6 PRO B N 1
ATOM 831 C CA . PRO B 1 6 ? 4.562 13.148 -16.344 1 34 6 PRO B CA 1
ATOM 832 C C . PRO B 1 6 ? 4.062 12.125 -15.328 1 34 6 PRO B C 1
ATOM 834 O O . PRO B 1 6 ? 3.121 11.375 -15.609 1 34 6 PRO B O 1
ATOM 837 N N . PRO B 1 7 ? 4.793 11.547 -14.359 1 35.62 7 PRO B N 1
ATOM 838 C CA . PRO B 1 7 ? 4.32 10.539 -13.406 1 35.62 7 PRO B CA 1
ATOM 839 C C . PRO B 1 7 ? 2.951 10.883 -12.82 1 35.62 7 PRO B C 1
ATOM 841 O O . PRO B 1 7 ? 2.676 12.047 -12.523 1 35.62 7 PRO B O 1
ATOM 844 N N . SER B 1 8 ? 1.913 10.297 -13.273 1 38.97 8 SER B N 1
ATOM 845 C CA . SER B 1 8 ? 0.546 10.531 -12.82 1 38.97 8 SER B CA 1
ATOM 846 C C . SER B 1 8 ? 0.443 10.438 -11.305 1 38.97 8 SER B C 1
ATOM 848 O O . SER B 1 8 ? 1.276 9.805 -10.656 1 38.97 8 SER B O 1
ATOM 850 N N . TRP B 1 9 ? -0.411 11.172 -10.695 1 35.94 9 TRP B N 1
ATOM 851 C CA . TRP B 1 9 ? -0.697 11.156 -9.266 1 35.94 9 TRP B CA 1
ATOM 852 C C . TRP B 1 9 ? -0.807 9.727 -8.75 1 35.94 9 TRP B C 1
ATOM 854 O O . TRP B 1 9 ? -0.622 9.469 -7.559 1 35.94 9 TRP B O 1
ATOM 864 N N . ARG B 1 10 ? -1.504 8.891 -9.484 1 38.44 10 ARG B N 1
ATOM 865 C CA . ARG B 1 10 ? -1.762 7.484 -9.18 1 38.44 10 ARG B CA 1
ATOM 866 C C . ARG B 1 10 ? -0.458 6.711 -9.016 1 38.44 10 ARG B C 1
ATOM 868 O O . ARG B 1 10 ? -0.453 5.598 -8.492 1 38.44 10 ARG B O 1
ATOM 875 N N . ASP B 1 11 ? 0.387 6.887 -9.789 1 39.31 11 ASP B N 1
ATOM 876 C CA . ASP B 1 11 ? 1.678 6.207 -9.758 1 39.31 11 ASP B CA 1
ATOM 877 C C . ASP B 1 11 ? 2.381 6.422 -8.422 1 39.31 11 ASP B C 1
ATOM 879 O O . ASP B 1 11 ? 3.436 5.836 -8.172 1 39.31 11 ASP B O 1
ATOM 883 N N . ARG B 1 12 ? 2.148 7.641 -7.82 1 37.09 12 ARG B N 1
ATOM 884 C CA . ARG B 1 12 ? 2.807 8.055 -6.586 1 37.09 12 ARG B CA 1
ATOM 885 C C . ARG B 1 12 ? 2.135 7.434 -5.371 1 37.09 12 ARG B C 1
ATOM 887 O O . ARG B 1 12 ? 0.958 7.688 -5.102 1 37.09 12 ARG B O 1
ATOM 894 N N . GLY B 1 13 ? 2.133 6.262 -5.184 1 42.78 13 GLY B N 1
ATOM 895 C CA . GLY B 1 13 ? 1.729 5.832 -3.855 1 42.78 13 GLY B CA 1
ATOM 896 C C . GLY B 1 13 ? 1.381 6.988 -2.936 1 42.78 13 GLY B C 1
ATOM 897 O O . GLY B 1 13 ? 0.664 6.809 -1.95 1 42.78 13 GLY B O 1
ATOM 898 N N . ALA B 1 14 ? 2.389 7.828 -2.727 1 44.16 14 ALA B N 1
ATOM 899 C CA . ALA B 1 14 ? 2.82 8.625 -1.584 1 44.16 14 ALA B CA 1
ATOM 900 C C . ALA B 1 14 ? 1.968 9.883 -1.438 1 44.16 14 ALA B C 1
ATOM 902 O O . ALA B 1 14 ? 1.293 10.297 -2.385 1 44.16 14 ALA B O 1
ATOM 903 N N . SER B 1 15 ? 1.856 10.281 -0.297 1 52 15 SER B N 1
ATOM 904 C CA . SER B 1 15 ? 1.383 11.547 0.269 1 52 15 SER B CA 1
ATOM 905 C C . SER B 1 15 ? 1.907 12.734 -0.521 1 52 15 SER B C 1
ATOM 907 O O . SER B 1 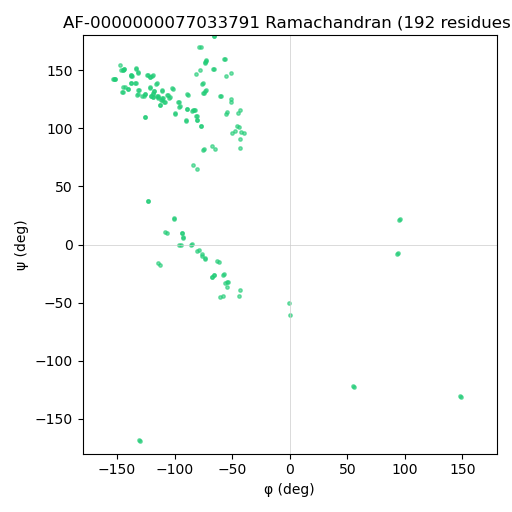15 ? 3.1 12.812 -0.823 1 52 15 SER B O 1
ATOM 909 N N . GLU B 1 16 ? 1.059 13.211 -1.443 1 57.09 16 GLU B N 1
ATOM 910 C CA . GLU B 1 16 ? 1.519 14.477 -2.006 1 57.09 16 GLU B CA 1
ATOM 911 C C . GLU B 1 16 ? 1.185 15.641 -1.081 1 57.09 16 GLU B C 1
ATOM 913 O O . GLU B 1 16 ? 0.06 15.75 -0.588 1 57.09 16 GLU B O 1
ATOM 918 N N . LEU B 1 17 ? 2.205 16.125 -0.475 1 56.66 17 LEU B N 1
ATOM 919 C CA . LEU B 1 17 ? 2.025 17.391 0.233 1 56.66 17 LEU B CA 1
ATOM 920 C C . LEU B 1 17 ? 2.004 18.562 -0.744 1 56.66 17 LEU B C 1
ATOM 922 O O . LEU B 1 17 ? 2.84 18.641 -1.646 1 56.66 17 LEU B O 1
ATOM 926 N N . ARG B 1 18 ? 0.813 19.031 -1.015 1 58.06 18 ARG B N 1
ATOM 927 C CA . ARG B 1 18 ? 0.793 20.281 -1.754 1 58.06 18 ARG B CA 1
ATOM 928 C C . ARG B 1 18 ? 0.785 21.484 -0.803 1 58.06 18 ARG B C 1
ATOM 930 O O . ARG B 1 18 ? -0.017 21.531 0.132 1 58.06 18 ARG B O 1
ATOM 937 N N . LEU B 1 19 ? 1.931 22.078 -0.781 1 50.03 19 LEU B N 1
ATOM 938 C CA . LEU B 1 19 ? 1.937 23.344 -0.057 1 50.03 19 LEU B CA 1
ATOM 939 C C . LEU B 1 19 ? 1.239 24.438 -0.863 1 50.03 19 LEU B C 1
ATOM 941 O O . LEU B 1 19 ? 1.618 24.703 -2.004 1 50.03 19 LEU B O 1
ATOM 945 N N . SER B 1 20 ? -0.028 24.391 -0.737 1 56.81 20 SER B N 1
ATOM 946 C CA . SER B 1 20 ? -0.688 25.547 -1.322 1 56.81 20 SER B CA 1
ATOM 947 C C . SER B 1 20 ? -0.47 26.797 -0.471 1 56.81 20 SER B C 1
ATOM 949 O O . SER B 1 20 ? -0.126 26.703 0.709 1 56.81 20 SER B O 1
ATOM 951 N N . GLU B 1 21 ? -0.616 28 -1.106 1 67.31 21 GLU B N 1
ATOM 952 C CA . GLU B 1 21 ? -0.453 29.297 -0.436 1 67.31 21 GLU B CA 1
ATOM 953 C C . GLU B 1 21 ? -1.348 29.391 0.796 1 67.31 21 GLU B C 1
ATOM 955 O O . GLU B 1 21 ? -2.559 29.188 0.708 1 67.31 21 GLU B O 1
ATOM 960 N N . GLY B 1 22 ? -0.798 29.469 2.07 1 84.38 22 GLY B N 1
ATOM 961 C CA . GLY B 1 22 ? -1.385 29.859 3.344 1 84.38 22 GLY B CA 1
ATOM 962 C C . GLY B 1 22 ? -1.929 28.672 4.129 1 84.38 22 GLY B C 1
ATOM 963 O O . GLY B 1 22 ? -2.555 28.859 5.176 1 84.38 22 GLY B O 1
ATOM 964 N N . LYS B 1 23 ? -1.948 27.562 3.52 1 90.56 23 LYS B N 1
ATOM 965 C CA . LYS B 1 23 ? -2.428 26.438 4.32 1 90.56 23 LYS B CA 1
ATOM 966 C C . LYS B 1 23 ? -1.51 25.234 4.172 1 90.56 23 LYS B C 1
ATOM 968 O O . LYS B 1 23 ? -0.777 25.109 3.188 1 90.56 23 LYS B O 1
ATOM 973 N N . PHE B 1 24 ? -1.445 24.438 5.172 1 91.81 24 PHE B N 1
ATOM 974 C CA . PHE B 1 24 ? -0.926 23.078 5.062 1 91.81 24 PHE B CA 1
ATOM 975 C C . PHE B 1 24 ? -1.932 22.172 4.367 1 91.81 24 PHE B C 1
ATOM 977 O O . PHE B 1 24 ? -3.113 22.156 4.715 1 91.81 24 PHE B O 1
ATOM 984 N N . GLN B 1 25 ? -1.439 21.438 3.361 1 92.38 25 GLN B N 1
ATOM 985 C CA . GLN B 1 25 ? -2.357 20.547 2.656 1 92.38 25 GLN B CA 1
ATOM 986 C C . GLN B 1 25 ? -1.656 19.266 2.217 1 92.38 25 GLN B C 1
ATOM 988 O O . GLN B 1 25 ? -0.542 19.312 1.689 1 92.38 25 GLN B O 1
ATOM 993 N N . ALA B 1 26 ? -2.273 18.156 2.498 1 91.62 26 ALA B N 1
ATOM 994 C CA . ALA B 1 26 ? -1.794 16.859 2.045 1 91.62 26 ALA B CA 1
ATOM 995 C C . ALA B 1 26 ? -2.938 16.031 1.476 1 91.62 26 ALA B C 1
ATOM 997 O O . ALA B 1 26 ? -4.062 16.078 1.976 1 91.62 26 ALA B O 1
ATOM 998 N N . PHE B 1 27 ? -2.633 15.352 0.372 1 89.88 27 PHE B N 1
ATOM 999 C CA . PHE B 1 27 ? -3.559 14.391 -0.214 1 89.88 27 PHE B CA 1
ATOM 1000 C C . PHE B 1 27 ? -2.99 12.977 -0.144 1 89.88 27 PHE B C 1
ATOM 1002 O O . PHE B 1 27 ? -1.851 12.742 -0.551 1 89.88 27 PHE B O 1
ATOM 1009 N N . LEU B 1 28 ? -3.814 12.102 0.401 1 90.19 28 LEU B N 1
ATOM 1010 C CA . LEU B 1 28 ? -3.369 10.719 0.562 1 90.19 28 LEU B CA 1
ATOM 1011 C C . LEU B 1 28 ? -4.359 9.75 -0.078 1 90.19 28 LEU B C 1
ATOM 1013 O O . LEU B 1 28 ? -5.566 9.852 0.151 1 90.19 28 LEU B O 1
ATOM 1017 N N . ASP B 1 29 ? -3.867 8.883 -0.886 1 88.81 29 ASP B N 1
ATOM 1018 C CA . ASP B 1 29 ? -4.707 7.848 -1.479 1 88.81 29 ASP B CA 1
ATOM 1019 C C . ASP B 1 29 ? -4.918 6.688 -0.509 1 88.81 29 ASP B C 1
ATOM 1021 O O . ASP B 1 29 ? -3.986 5.938 -0.219 1 88.81 29 ASP B O 1
ATOM 1025 N N . VAL B 1 30 ? -6.18 6.613 -0.064 1 93.69 30 VAL B N 1
ATOM 1026 C CA . VAL B 1 30 ? -6.523 5.52 0.838 1 93.69 30 VAL B CA 1
ATOM 1027 C C . VAL B 1 30 ? -7.684 4.715 0.254 1 93.69 30 VAL B C 1
ATOM 1029 O O . VAL B 1 30 ? -8.539 4.223 0.993 1 93.69 30 VAL B O 1
ATOM 1032 N N . SER B 1 31 ? -7.637 4.582 -1.025 1 91.75 31 SER B N 1
ATOM 1033 C CA . SER B 1 31 ? -8.758 3.967 -1.722 1 91.75 31 SER B CA 1
ATOM 1034 C C . SER B 1 31 ? -8.797 2.459 -1.492 1 91.75 31 SER B C 1
ATOM 1036 O O . SER B 1 31 ? -9.805 1.807 -1.773 1 91.75 31 SER B O 1
ATOM 1038 N N . HIS B 1 32 ? -7.766 1.929 -0.962 1 90.62 32 HIS B N 1
ATOM 1039 C CA . HIS B 1 32 ? -7.723 0.497 -0.688 1 90.62 32 HIS B CA 1
ATOM 1040 C C . HIS B 1 32 ? -8.359 0.174 0.661 1 90.62 32 HIS B C 1
ATOM 1042 O O . HIS B 1 32 ? -8.469 -0.995 1.036 1 90.62 32 HIS B O 1
ATOM 1048 N N . PHE B 1 33 ? -8.844 1.192 1.371 1 94.75 33 PHE B N 1
ATOM 1049 C CA . PHE B 1 33 ? -9.383 1.037 2.715 1 94.75 33 PHE B CA 1
ATOM 1050 C C . PHE B 1 33 ? -10.805 1.574 2.789 1 94.75 33 PHE B C 1
ATOM 1052 O O . PHE B 1 33 ? -11.164 2.512 2.072 1 94.75 33 PHE B O 1
ATOM 1059 N N . THR B 1 34 ? -11.617 0.892 3.635 1 95.94 34 THR B N 1
ATOM 1060 C CA . THR B 1 34 ? -12.875 1.521 4.012 1 95.94 34 THR B CA 1
ATOM 1061 C C . THR B 1 34 ? -12.641 2.664 4.996 1 95.94 34 THR B C 1
ATOM 1063 O O . THR B 1 34 ? -11.602 2.709 5.664 1 95.94 34 THR B O 1
ATOM 1066 N N . PRO B 1 35 ? -13.602 3.619 5.074 1 95.31 35 PRO B N 1
ATOM 1067 C CA . PRO B 1 35 ? -13.406 4.754 5.98 1 95.31 35 PRO B CA 1
ATOM 1068 C C . PRO B 1 35 ? -13.125 4.32 7.418 1 95.31 35 PRO B C 1
ATOM 1070 O O . PRO B 1 35 ? -12.328 4.957 8.109 1 95.31 35 PRO B O 1
ATOM 1073 N N . ASP B 1 36 ? -13.688 3.217 7.848 1 96.69 36 ASP B N 1
ATOM 1074 C CA . ASP B 1 36 ? -13.516 2.77 9.227 1 96.69 36 ASP B CA 1
ATOM 1075 C C . ASP B 1 36 ? -12.133 2.154 9.438 1 96.69 36 ASP B C 1
ATOM 1077 O O . ASP B 1 36 ? -11.703 1.941 10.57 1 96.69 36 ASP B O 1
ATOM 1081 N N . GLU B 1 37 ? -11.406 1.928 8.398 1 97.38 37 GLU B N 1
ATOM 1082 C CA . GLU B 1 37 ? -10.078 1.325 8.461 1 97.38 37 GLU B CA 1
ATOM 1083 C C . GLU B 1 37 ? -8.984 2.393 8.492 1 97.38 37 GLU B C 1
ATOM 1085 O O . GLU B 1 37 ? -7.797 2.07 8.562 1 97.38 37 GLU B O 1
ATOM 1090 N N . VAL B 1 38 ? -9.359 3.631 8.445 1 97.69 38 VAL B N 1
ATOM 1091 C CA . VAL B 1 38 ? -8.422 4.75 8.398 1 97.69 38 VAL B CA 1
ATOM 1092 C C . VAL B 1 38 ? -8.547 5.578 9.68 1 97.69 38 VAL B C 1
ATOM 1094 O O . VAL B 1 38 ? -9.656 5.969 10.07 1 97.69 38 VAL B O 1
ATOM 1097 N N . THR B 1 39 ? -7.445 5.793 10.328 1 98.06 3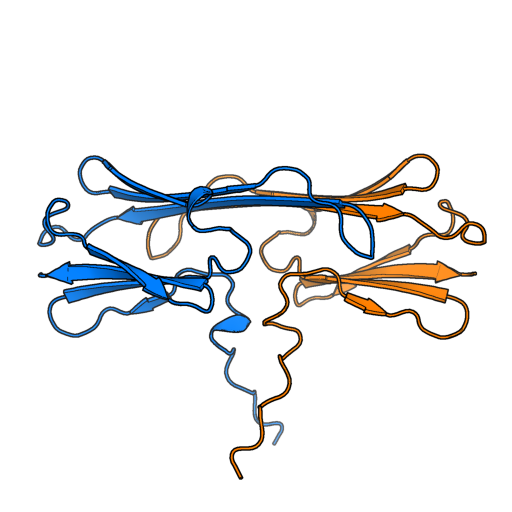9 THR B N 1
ATOM 1098 C CA . THR B 1 39 ? -7.402 6.625 11.523 1 98.06 39 THR B CA 1
ATOM 1099 C C . THR B 1 39 ? -6.504 7.84 11.312 1 98.06 39 THR B C 1
ATOM 1101 O O . THR B 1 39 ? -5.402 7.715 10.766 1 98.06 39 THR B O 1
ATOM 1104 N N . VAL B 1 40 ? -6.969 8.984 11.664 1 97.31 40 VAL B N 1
ATOM 1105 C CA . VAL B 1 40 ? -6.211 10.227 11.625 1 97.31 40 VAL B CA 1
ATOM 1106 C C . VAL B 1 40 ? -6.102 10.812 13.031 1 97.31 40 VAL B C 1
ATOM 1108 O O . VAL B 1 40 ? -7.113 11 13.711 1 97.31 40 VAL B O 1
ATOM 1111 N N . ARG B 1 41 ? -4.871 11.094 13.438 1 97.06 41 ARG B N 1
ATOM 1112 C CA . ARG B 1 41 ? -4.695 11.688 14.758 1 97.06 41 ARG B CA 1
ATOM 1113 C C . ARG B 1 41 ? -3.537 12.68 14.766 1 97.06 41 ARG B C 1
ATOM 1115 O O . ARG B 1 41 ? -2.596 12.547 13.977 1 97.06 41 ARG B O 1
ATOM 1122 N N . THR B 1 42 ? -3.67 13.617 15.602 1 96.44 42 THR B N 1
ATOM 1123 C CA . THR B 1 42 ? -2.555 14.523 15.859 1 96.44 42 THR B CA 1
ATOM 1124 C C . THR B 1 42 ? -1.927 14.234 17.219 1 96.44 42 THR B C 1
ATOM 1126 O O . THR B 1 42 ? -2.637 14.023 18.203 1 96.44 42 THR B O 1
ATOM 1129 N N . VAL B 1 43 ? -0.654 14.07 17.266 1 94.44 43 VAL B N 1
ATOM 1130 C CA . VAL B 1 43 ? 0.13 13.906 18.484 1 94.44 43 VAL B CA 1
ATOM 1131 C C . VAL B 1 43 ? 1.259 14.938 18.516 1 94.44 43 VAL B C 1
ATOM 1133 O O . VAL B 1 43 ? 2.223 14.836 17.75 1 94.44 43 VAL B O 1
ATOM 1136 N N . ASP B 1 44 ? 1.099 15.891 19.438 1 93.81 44 ASP B N 1
ATOM 1137 C CA . ASP B 1 44 ? 2.027 17.016 19.438 1 93.81 44 ASP B CA 1
ATOM 1138 C C . ASP B 1 44 ? 2.055 17.703 18.078 1 93.81 44 ASP B C 1
ATOM 1140 O O . ASP B 1 44 ? 1.026 18.188 17.594 1 93.81 44 ASP B O 1
ATOM 1144 N N . ASN B 1 45 ? 3.184 17.812 17.391 1 94.38 45 ASN B N 1
ATOM 1145 C CA . ASN B 1 45 ? 3.256 18.484 16.109 1 94.38 45 ASN B CA 1
ATOM 1146 C C . ASN B 1 45 ? 3.266 17.484 14.953 1 94.38 45 ASN B C 1
ATOM 1148 O O . ASN B 1 45 ? 3.684 17.828 13.844 1 94.38 45 ASN B O 1
ATOM 1152 N N . LEU B 1 46 ? 2.738 16.266 15.258 1 95.75 46 LEU B N 1
ATOM 1153 C CA . LEU B 1 46 ? 2.689 15.234 14.227 1 95.75 46 LEU B CA 1
ATOM 1154 C C . LEU B 1 46 ? 1.251 14.961 13.805 1 95.75 46 LEU B C 1
ATOM 1156 O O . LEU B 1 46 ? 0.349 14.922 14.641 1 95.75 46 LEU B O 1
ATOM 1160 N N . LEU B 1 47 ? 1.027 14.914 12.516 1 96.25 47 LEU B N 1
ATOM 1161 C CA . LEU B 1 47 ? -0.204 14.398 11.93 1 96.25 47 LEU B CA 1
ATOM 1162 C C . LEU B 1 47 ? -0.011 12.969 11.445 1 96.25 47 LEU B C 1
ATOM 1164 O O . LEU B 1 47 ? 0.75 12.727 10.5 1 96.25 47 LEU B O 1
ATOM 1168 N N . GLU B 1 48 ? -0.694 12.016 12.109 1 96.69 48 GLU B N 1
ATOM 1169 C CA . GLU B 1 48 ? -0.5 10.602 11.8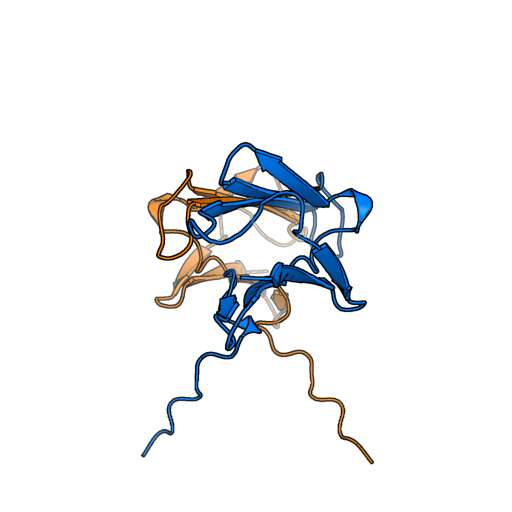12 1 96.69 48 GLU B CA 1
ATOM 1170 C C . GLU B 1 48 ? -1.729 10 11.141 1 96.69 48 GLU B C 1
ATOM 1172 O O . GLU B 1 48 ? -2.85 10.148 11.633 1 96.69 48 GLU B O 1
ATOM 1177 N N . VAL B 1 49 ? -1.479 9.398 10.008 1 96.56 49 VAL B N 1
ATOM 1178 C CA . VAL B 1 49 ? -2.512 8.633 9.312 1 96.56 49 VAL B CA 1
ATOM 1179 C C . VAL B 1 49 ? -2.154 7.148 9.328 1 96.56 49 VAL B C 1
ATOM 1181 O O . VAL B 1 49 ? -1.062 6.762 8.906 1 96.56 49 VAL B O 1
ATOM 1184 N N . SER B 1 50 ? -2.982 6.355 9.883 1 97.56 50 SER B N 1
ATOM 1185 C CA . SER B 1 50 ? -2.818 4.906 9.883 1 97.56 50 SER B CA 1
ATOM 1186 C C . SER B 1 50 ? -4.008 4.215 9.227 1 97.56 50 SER B C 1
ATOM 1188 O O . SER B 1 50 ? -5.156 4.609 9.438 1 97.56 50 SER B O 1
ATOM 1190 N N . ALA B 1 51 ? -3.713 3.234 8.359 1 96.75 51 ALA B N 1
ATOM 1191 C CA . ALA B 1 51 ? -4.758 2.443 7.715 1 96.75 51 ALA B CA 1
ATOM 1192 C C . ALA B 1 51 ? -4.355 0.973 7.629 1 96.75 51 ALA B C 1
ATOM 1194 O O . ALA B 1 51 ? -3.215 0.654 7.289 1 96.75 51 ALA B O 1
ATOM 1195 N N . ARG B 1 52 ? -5.289 0.165 7.988 1 97.31 52 ARG B N 1
ATOM 1196 C CA . ARG B 1 52 ? -5.059 -1.274 7.918 1 97.31 52 ARG B CA 1
ATOM 1197 C C . ARG B 1 52 ? -6.359 -2.031 7.688 1 97.31 52 ARG B C 1
ATOM 1199 O O . ARG B 1 52 ? -7.406 -1.65 8.219 1 97.31 52 ARG B O 1
ATOM 1206 N N . HIS B 1 53 ? -6.25 -3.086 6.887 1 96 53 HIS B N 1
ATOM 1207 C CA . HIS B 1 53 ? -7.375 -4.008 6.797 1 96 53 HIS B CA 1
ATOM 1208 C C . HIS B 1 53 ? -6.902 -5.457 6.805 1 96 53 HIS B C 1
ATOM 1210 O O . HIS B 1 53 ? -5.785 -5.75 6.383 1 96 53 HIS B O 1
ATOM 1216 N N . PRO B 1 54 ? -7.715 -6.273 7.41 1 94.38 54 PRO B N 1
ATOM 1217 C CA . PRO B 1 54 ? -7.34 -7.688 7.469 1 94.38 54 PRO B CA 1
ATOM 1218 C C . PRO B 1 54 ? -7.324 -8.352 6.09 1 94.38 54 PRO B C 1
ATOM 1220 O O . PRO B 1 54 ? -7.559 -7.684 5.078 1 94.38 54 PRO B O 1
ATOM 1223 N N . GLN B 1 55 ? -6.969 -9.586 6.223 1 93.25 55 GLN B N 1
ATOM 1224 C CA . GLN B 1 55 ? -6.996 -10.352 4.98 1 93.25 55 GLN B CA 1
ATOM 1225 C C . GLN B 1 55 ? -8.398 -10.375 4.379 1 93.25 55 GLN B C 1
ATOM 1227 O O . GLN B 1 55 ? -9.375 -10.633 5.082 1 93.25 55 GLN B O 1
ATOM 1232 N N . ARG B 1 56 ? -8.508 -9.984 3.045 1 93.5 56 ARG B N 1
ATOM 1233 C CA . ARG B 1 56 ? -9.758 -10.039 2.293 1 93.5 56 ARG B CA 1
ATOM 1234 C C . ARG B 1 56 ? -9.633 -10.969 1.09 1 93.5 56 ARG B C 1
ATOM 1236 O O . ARG B 1 56 ? -8.586 -11.016 0.44 1 93.5 56 ARG B O 1
ATOM 1243 N N . LEU B 1 57 ? -10.742 -11.57 0.86 1 91.56 57 LEU B N 1
ATOM 1244 C CA . LEU B 1 57 ? -10.805 -12.477 -0.286 1 91.56 57 LEU B CA 1
ATOM 1245 C C . LEU B 1 57 ? -11.227 -11.719 -1.545 1 91.56 57 LEU B C 1
ATOM 1247 O O . LEU B 1 57 ? -12.133 -10.891 -1.504 1 91.56 57 LEU B O 1
ATOM 1251 N N . ASP B 1 58 ? -10.406 -11.906 -2.682 1 83.5 58 ASP B N 1
ATOM 1252 C CA . ASP B 1 58 ? -10.867 -11.438 -3.984 1 83.5 58 ASP B CA 1
ATOM 1253 C C . ASP B 1 58 ? -10.734 -12.523 -5.043 1 83.5 58 ASP B C 1
ATOM 1255 O O . ASP B 1 58 ? -10.562 -13.703 -4.715 1 83.5 58 ASP B O 1
ATOM 1259 N N . ARG B 1 59 ? -10.898 -12.227 -6.281 1 82.75 59 ARG B N 1
ATOM 1260 C CA . ARG B 1 59 ? -10.961 -13.203 -7.359 1 82.75 59 ARG B CA 1
ATOM 1261 C C . ARG B 1 59 ? -9.664 -14 -7.461 1 82.75 59 ARG B C 1
ATOM 1263 O O . ARG B 1 59 ? -9.641 -15.094 -8.016 1 82.75 59 ARG B O 1
ATOM 1270 N N . HIS B 1 60 ? -8.602 -13.547 -6.836 1 82.62 60 HIS B N 1
ATOM 1271 C CA . HIS B 1 60 ? -7.301 -14.18 -7.012 1 82.62 60 HIS B CA 1
ATOM 1272 C C . HIS B 1 60 ? -6.82 -14.828 -5.719 1 82.62 60 HIS B C 1
ATOM 1274 O O . HIS B 1 60 ? -5.922 -15.664 -5.738 1 82.62 60 HIS B O 1
ATOM 1280 N N . GLY B 1 61 ? -7.418 -14.469 -4.676 1 90.19 61 GLY B N 1
ATOM 1281 C CA . GLY B 1 61 ? -6.965 -14.945 -3.381 1 90.19 61 GLY B CA 1
ATOM 1282 C C . GLY B 1 61 ? -7.211 -13.953 -2.258 1 90.19 61 GLY B C 1
ATOM 1283 O O . GLY B 1 61 ? -8.336 -13.484 -2.074 1 90.19 61 GLY B O 1
ATOM 1284 N N . PHE B 1 62 ? -6.137 -13.781 -1.522 1 93.5 62 PHE B N 1
ATOM 1285 C CA . PHE B 1 62 ? -6.266 -12.977 -0.316 1 93.5 62 PHE B CA 1
ATOM 1286 C C . PHE B 1 62 ? -5.316 -11.781 -0.362 1 93.5 62 PHE B C 1
ATOM 1288 O O . PHE B 1 62 ? -4.227 -11.875 -0.933 1 93.5 62 PHE B O 1
ATOM 1295 N N . VAL B 1 63 ? -5.816 -10.68 0.199 1 93.38 63 VAL B N 1
ATOM 1296 C CA . VAL B 1 63 ? -4.953 -9.508 0.266 1 93.38 63 VAL B CA 1
ATOM 1297 C C . VAL B 1 63 ? -5.105 -8.828 1.625 1 93.38 63 VAL B C 1
ATOM 1299 O O . VAL B 1 63 ? -6.211 -8.758 2.17 1 93.38 63 VAL B O 1
ATOM 1302 N N . SER B 1 64 ? -4.035 -8.367 2.217 1 95.69 64 SER B N 1
ATOM 1303 C CA . SER B 1 64 ? -4.043 -7.461 3.361 1 95.69 64 SER B CA 1
ATOM 1304 C C . SER B 1 64 ? -3.084 -6.293 3.148 1 95.69 64 SER B C 1
ATOM 1306 O O . SER B 1 64 ? -2.061 -6.438 2.477 1 95.69 64 SER B O 1
ATOM 1308 N N . ARG B 1 65 ? -3.369 -5.152 3.666 1 95.38 65 ARG B N 1
ATOM 1309 C CA . ARG B 1 65 ? -2.578 -3.93 3.549 1 95.38 65 ARG B CA 1
ATOM 1310 C C . ARG B 1 65 ? -2.508 -3.193 4.883 1 95.38 65 ARG B C 1
ATOM 1312 O O . ARG B 1 65 ? -3.459 -3.225 5.668 1 95.38 65 ARG B O 1
ATOM 1319 N N . GLU B 1 66 ? -1.424 -2.615 5.078 1 96.06 66 GLU B N 1
ATOM 1320 C CA . GLU B 1 66 ? -1.226 -1.673 6.172 1 96.06 66 GLU B CA 1
ATOM 1321 C C . GLU B 1 66 ? -0.291 -0.539 5.766 1 96.06 66 GLU B C 1
ATOM 1323 O O . GLU B 1 66 ? 0.696 -0.763 5.062 1 96.06 66 GLU B O 1
ATOM 1328 N N . PHE B 1 67 ? -0.664 0.63 6.117 1 93.31 67 PHE B N 1
ATOM 1329 C CA . PH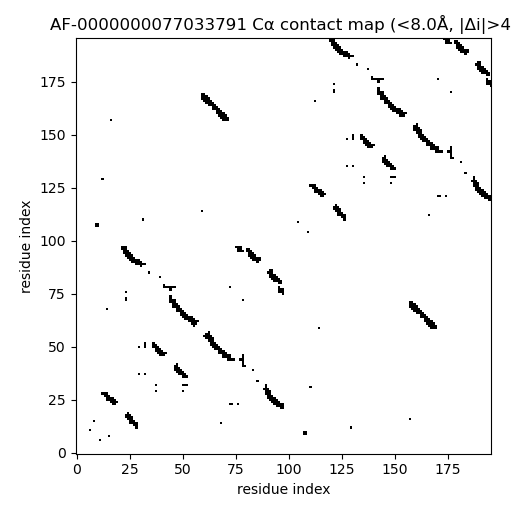E B 1 67 ? 0.347 1.673 5.992 1 93.31 67 PHE B CA 1
ATOM 1330 C C . PHE B 1 67 ? 0.167 2.734 7.07 1 93.31 67 PHE B C 1
ATOM 1332 O O . PHE B 1 67 ? -0.917 2.867 7.645 1 93.31 67 PHE B O 1
ATOM 1339 N N . CYS B 1 68 ? 1.237 3.41 7.402 1 94.88 68 CYS B N 1
ATOM 1340 C CA . CYS B 1 68 ? 1.293 4.531 8.336 1 94.88 68 CYS B CA 1
ATOM 1341 C C . CYS B 1 68 ? 2.09 5.691 7.746 1 94.88 68 CYS B C 1
ATOM 1343 O O . CYS B 1 68 ? 3.191 5.492 7.23 1 94.88 68 CYS B O 1
ATOM 1345 N N . ARG B 1 69 ? 1.467 6.859 7.777 1 93.94 69 ARG B N 1
ATOM 1346 C CA . ARG B 1 69 ? 2.098 8.094 7.312 1 93.94 69 ARG B CA 1
ATOM 1347 C C . ARG B 1 69 ? 2.039 9.172 8.383 1 93.94 69 ARG B C 1
ATOM 1349 O O . ARG B 1 69 ? 0.977 9.438 8.953 1 93.94 69 ARG B O 1
ATOM 1356 N N . THR B 1 70 ? 3.158 9.703 8.656 1 94.38 70 THR B N 1
ATOM 1357 C CA . THR B 1 70 ? 3.236 10.781 9.633 1 94.38 70 THR B CA 1
ATOM 1358 C C . THR B 1 70 ? 3.805 12.047 8.992 1 94.38 70 THR B C 1
ATOM 1360 O O . THR B 1 70 ? 4.855 12 8.352 1 94.38 70 THR B O 1
ATOM 1363 N N . TYR B 1 71 ? 3.125 13.125 9.141 1 93.5 71 TYR B N 1
ATOM 1364 C CA . TYR B 1 71 ? 3.602 14.438 8.711 1 93.5 71 TYR B CA 1
ATOM 1365 C C . TYR B 1 71 ? 4.113 15.242 9.898 1 93.5 71 TYR B C 1
ATOM 1367 O O . TYR B 1 71 ? 3.502 15.242 10.969 1 93.5 71 TYR B O 1
ATOM 1375 N N . VAL B 1 72 ? 5.227 15.844 9.711 1 94.12 72 VAL B N 1
ATOM 1376 C CA . VAL B 1 72 ? 5.648 16.875 10.656 1 94.12 72 VAL B CA 1
ATOM 1377 C C . VAL B 1 72 ? 5.02 18.219 10.281 1 94.12 72 VAL B C 1
ATOM 1379 O O . VAL B 1 72 ? 5.316 18.766 9.219 1 94.12 72 VAL B O 1
ATOM 1382 N N . LEU B 1 73 ? 4.203 18.641 11.156 1 94.12 73 LEU B N 1
ATOM 1383 C CA . LEU B 1 73 ? 3.504 19.891 10.867 1 94.12 73 LEU B CA 1
ATOM 1384 C C . LEU B 1 73 ? 4.426 21.094 11.055 1 94.12 73 LEU B C 1
ATOM 1386 O O . LEU B 1 73 ? 5.199 21.125 12.016 1 94.12 73 LEU B O 1
ATOM 1390 N N . PRO B 1 74 ? 4.312 22.047 10.125 1 92.19 74 PRO B N 1
ATOM 1391 C CA . PRO B 1 74 ? 5.074 23.281 10.344 1 92.19 74 PRO B CA 1
ATOM 1392 C C . PRO B 1 74 ? 4.734 23.953 11.68 1 92.19 74 PRO B C 1
ATOM 1394 O O . PRO B 1 74 ? 3.633 23.781 12.195 1 92.19 74 PRO B O 1
ATOM 1397 N N . ALA B 1 75 ? 5.703 24.781 12.047 1 93.81 75 ALA B N 1
ATOM 1398 C CA . ALA B 1 75 ? 5.582 25.406 13.367 1 93.81 75 ALA B CA 1
ATOM 1399 C C . ALA B 1 75 ? 4.379 26.344 13.414 1 93.81 75 ALA B C 1
ATOM 1401 O O . ALA B 1 75 ? 3.809 26.578 14.484 1 93.81 75 ALA B O 1
ATOM 1402 N N . ASP B 1 76 ? 3.98 26.859 12.312 1 94.25 76 ASP B N 1
ATOM 1403 C CA . ASP B 1 76 ? 2.904 27.844 12.297 1 94.25 76 ASP B CA 1
ATOM 1404 C C . ASP B 1 76 ? 1.551 27.172 12.07 1 94.25 76 ASP B C 1
ATOM 1406 O O . ASP B 1 76 ? 0.563 27.859 11.766 1 94.25 76 ASP B O 1
ATOM 1410 N N . VAL B 1 77 ? 1.558 25.828 12.133 1 94.56 77 VAL B N 1
ATOM 1411 C CA . VAL B 1 77 ? 0.309 25.078 12 1 94.56 77 VAL B CA 1
ATOM 1412 C C . VAL B 1 77 ? -0.139 24.562 13.367 1 94.56 77 VAL B C 1
ATOM 1414 O O . VAL B 1 77 ? 0.633 23.922 14.078 1 94.56 77 VAL B O 1
ATOM 1417 N N . ASP B 1 78 ? -1.382 24.922 13.664 1 95.44 78 ASP B N 1
ATOM 1418 C CA . ASP B 1 78 ? -1.998 24.375 14.875 1 95.44 78 ASP B CA 1
ATOM 1419 C C . ASP B 1 78 ? -2.566 22.984 14.625 1 95.44 78 ASP B C 1
ATOM 1421 O O . ASP B 1 78 ? -3.516 22.828 13.852 1 95.44 78 ASP B O 1
ATOM 1425 N N . PRO B 1 79 ? -2.018 21.969 15.297 1 95.62 79 PRO B N 1
ATOM 1426 C CA . PRO B 1 79 ? -2.508 20.609 15.078 1 95.62 79 PRO B CA 1
ATOM 1427 C C . PRO B 1 79 ? -4.004 20.469 15.359 1 95.62 79 PRO B C 1
ATOM 1429 O O . PRO B 1 79 ? -4.672 19.625 14.75 1 95.62 79 PRO B O 1
ATOM 1432 N N . TRP B 1 80 ? -4.566 21.297 16.203 1 95 80 TRP B N 1
ATOM 1433 C CA . TRP B 1 80 ? -5.969 21.203 16.578 1 95 80 TRP B CA 1
ATOM 1434 C C . TRP B 1 80 ? -6.875 21.797 15.508 1 95 80 TRP 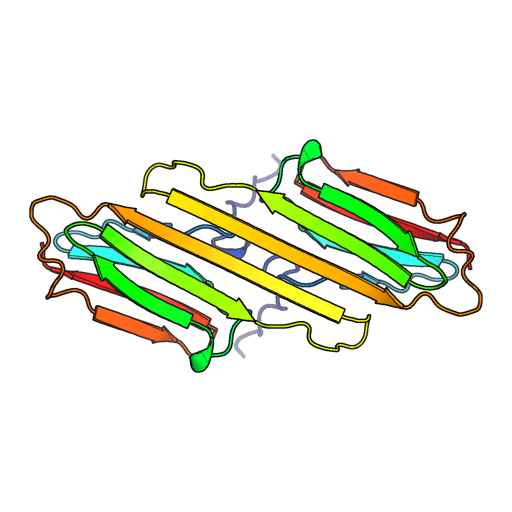B C 1
ATOM 1436 O O . TRP B 1 80 ? -8.102 21.672 15.578 1 95 80 TRP B O 1
ATOM 1446 N N . ARG B 1 81 ? -6.262 22.359 14.516 1 95.88 81 ARG B N 1
ATOM 1447 C CA . ARG B 1 81 ? -7.047 22.969 13.445 1 95.88 81 ARG B CA 1
ATOM 1448 C C . ARG B 1 81 ? -6.973 22.141 12.164 1 95.88 81 ARG B C 1
ATOM 1450 O O . ARG B 1 81 ? -7.469 22.547 11.117 1 95.88 81 ARG B O 1
ATOM 1457 N N . VAL B 1 82 ? -6.43 20.969 12.289 1 95.88 82 VAL B N 1
ATOM 1458 C CA . VAL B 1 82 ? -6.355 20.078 11.133 1 95.88 82 VAL B CA 1
ATOM 1459 C C . VAL B 1 82 ? -7.742 19.516 10.82 1 95.88 82 VAL B C 1
ATOM 1461 O O . VAL B 1 82 ? -8.453 19.078 11.727 1 95.88 82 VAL B O 1
ATOM 1464 N N . ARG B 1 83 ? -8.109 19.578 9.531 1 96.62 83 ARG B N 1
ATOM 1465 C CA . ARG B 1 83 ? -9.336 18.969 9.031 1 96.62 83 ARG B CA 1
ATOM 1466 C C . ARG B 1 83 ? -9.023 17.844 8.047 1 96.62 83 ARG B C 1
ATOM 1468 O O . ARG B 1 83 ? -8.109 17.953 7.234 1 96.62 83 ARG B O 1
ATOM 1475 N N . ALA B 1 84 ? -9.836 16.797 8.242 1 96.62 84 ALA B N 1
ATOM 1476 C CA . ALA B 1 84 ? -9.711 15.656 7.332 1 96.62 84 ALA B CA 1
ATOM 1477 C C . ALA B 1 84 ? -11.016 15.414 6.57 1 96.62 84 ALA B C 1
ATOM 1479 O O . ALA B 1 84 ? -12.094 15.43 7.16 1 96.62 84 ALA B O 1
ATOM 1480 N N . ALA B 1 85 ? -10.875 15.297 5.242 1 96.5 85 ALA B N 1
ATOM 1481 C CA . ALA B 1 85 ? -12.008 14.945 4.398 1 96.5 85 ALA B CA 1
ATOM 1482 C C . ALA B 1 85 ? -11.656 13.812 3.439 1 96.5 85 ALA B C 1
ATOM 1484 O O . ALA B 1 85 ? -10.609 13.852 2.783 1 96.5 85 ALA B O 1
ATOM 1485 N N . LEU B 1 86 ? -12.57 12.844 3.393 1 95.31 86 LEU B N 1
ATOM 1486 C CA . LEU B 1 86 ? -12.352 11.695 2.523 1 95.31 86 LEU B CA 1
ATOM 1487 C C . LEU B 1 86 ? -13.305 11.734 1.329 1 95.31 86 LEU B C 1
ATOM 1489 O O . LEU B 1 86 ? -14.516 11.836 1.498 1 95.31 86 LEU B O 1
ATOM 1493 N N . SER B 1 87 ? -12.711 11.727 0.123 1 94.12 87 SER B N 1
ATOM 1494 C CA . SER B 1 87 ? -13.531 11.719 -1.084 1 94.12 87 SER B CA 1
ATOM 1495 C C . SER B 1 87 ? -14.102 10.328 -1.365 1 94.12 87 SER B C 1
ATOM 1497 O O . SER B 1 87 ? -13.625 9.344 -0.804 1 94.12 87 SER B O 1
ATOM 1499 N N . HIS B 1 88 ? -14.992 10.305 -2.305 1 93.12 88 HIS B N 1
ATOM 1500 C CA . HIS B 1 88 ? -15.648 9.055 -2.666 1 93.12 88 HIS B CA 1
ATOM 1501 C C . HIS B 1 88 ? -14.664 8.086 -3.318 1 93.12 88 HIS B C 1
ATOM 1503 O O . HIS B 1 88 ? -14.805 6.867 -3.193 1 93.12 88 HIS B O 1
ATOM 1509 N N . ASP B 1 89 ? -13.68 8.672 -3.938 1 89.38 89 ASP B N 1
ATOM 1510 C CA . ASP B 1 89 ? -12.727 7.824 -4.645 1 89.38 89 ASP B CA 1
ATOM 1511 C C . ASP B 1 89 ? -11.539 7.473 -3.75 1 89.38 89 ASP B C 1
ATOM 1513 O O . ASP B 1 89 ? -10.555 6.902 -4.219 1 89.38 89 ASP B O 1
ATOM 1517 N N . GLY B 1 90 ? -11.586 7.84 -2.559 1 91.88 90 GLY B N 1
ATOM 1518 C CA . GLY B 1 90 ? -10.648 7.32 -1.58 1 91.88 90 GLY B CA 1
ATOM 1519 C C . GLY B 1 90 ? -9.445 8.219 -1.373 1 91.88 90 GLY B C 1
ATOM 1520 O O . GLY B 1 90 ? -8.375 7.758 -0.958 1 91.88 90 GLY B O 1
ATOM 1521 N N . ILE B 1 91 ? -9.68 9.484 -1.736 1 93.44 91 ILE B N 1
ATOM 1522 C CA . ILE B 1 91 ? -8.609 10.438 -1.482 1 93.44 91 ILE B CA 1
ATOM 1523 C C . ILE B 1 91 ? -8.875 11.172 -0.171 1 93.44 91 ILE B C 1
ATOM 1525 O O . ILE B 1 91 ? -9.93 11.789 0.002 1 93.44 91 ILE B O 1
ATOM 1529 N N . LEU B 1 92 ? -7.887 11.078 0.792 1 94.38 92 LEU B N 1
ATOM 1530 C CA . LEU B 1 92 ? -7.949 11.797 2.059 1 94.38 92 LEU B CA 1
ATOM 1531 C C . LEU B 1 92 ? -7.312 13.18 1.931 1 94.38 92 LEU B C 1
ATOM 1533 O O . LEU B 1 92 ? -6.137 13.297 1.576 1 94.38 92 LEU B O 1
ATOM 1537 N N . ASN B 1 93 ? -8.102 14.133 2.119 1 93.19 93 ASN B N 1
ATOM 1538 C CA . ASN B 1 93 ? -7.621 15.508 2.139 1 93.19 93 ASN B CA 1
ATOM 1539 C C . ASN B 1 93 ? -7.371 15.992 3.562 1 93.19 93 ASN B C 1
ATOM 1541 O O . ASN B 1 93 ? -8.289 16 4.391 1 93.19 93 ASN B O 1
ATOM 1545 N N . LEU B 1 94 ? -6.098 16.344 3.863 1 95.5 94 LEU B N 1
ATOM 1546 C CA . LEU B 1 94 ? -5.699 16.906 5.145 1 95.5 94 LEU B CA 1
ATOM 1547 C C . LEU B 1 94 ? -5.301 18.375 4.992 1 95.5 94 LEU B C 1
ATOM 1549 O O . LEU B 1 94 ? -4.457 18.719 4.164 1 95.5 94 LEU B O 1
ATOM 1553 N N . GLU B 1 95 ? -6.023 19.188 5.828 1 95.25 95 GLU B N 1
ATOM 1554 C CA . GLU B 1 95 ? -5.684 20.594 5.68 1 95.25 95 GLU B CA 1
ATOM 1555 C C . GLU B 1 95 ? -5.734 21.328 7.02 1 95.25 95 GLU B C 1
ATOM 1557 O O . GLU B 1 95 ? -6.438 20.891 7.938 1 95.25 95 GLU B O 1
ATOM 1562 N N . ALA B 1 96 ? -4.891 22.375 7.094 1 95.19 96 ALA B N 1
ATOM 1563 C CA . ALA B 1 96 ? -4.883 23.281 8.242 1 95.19 96 ALA B CA 1
ATOM 1564 C C . ALA B 1 96 ? -4.387 24.672 7.844 1 95.19 96 ALA B C 1
ATOM 1566 O O . ALA B 1 96 ? -3.492 24.797 7.008 1 95.19 96 ALA B O 1
ATOM 1567 N N . PRO B 1 97 ? -5.031 25.656 8.461 1 94.06 97 PRO B N 1
ATOM 1568 C CA . PRO B 1 97 ? -4.516 27 8.18 1 94.06 97 PRO B CA 1
ATOM 1569 C C . PRO B 1 97 ? -3.109 27.219 8.734 1 94.06 97 PRO B C 1
ATOM 1571 O O . PRO B 1 97 ? -2.73 26.609 9.734 1 94.06 97 PRO B O 1
ATOM 1574 N N . ARG B 1 98 ? -2.355 28.109 8.055 1 90.94 98 ARG B N 1
ATOM 1575 C CA . ARG B 1 98 ? -1.049 28.547 8.547 1 90.94 98 ARG B CA 1
ATOM 1576 C C . ARG B 1 98 ? -1.121 29.938 9.156 1 90.94 98 ARG B C 1
ATOM 1578 O O . ARG B 1 98 ? -2.035 30.703 8.852 1 90.94 98 ARG B O 1
#

Organism: Ailuropoda melanoleuca (NCBI:txid9646)

Solvent-accessible surface area (backbone atoms only — not comparable to full-atom values): 11044 Å² total; per-residue (Å²): 133,84,77,77,74,73,84,49,75,51,65,44,76,56,68,42,68,44,78,48,95,66,31,49,34,35,41,34,73,45,56,92,49,57,76,90,33,51,47,77,48,67,58,79,60,29,43,37,39,39,35,50,49,68,79,39,81,57,102,52,30,38,38,30,43,35,39,38,38,35,34,63,53,55,90,67,41,54,59,88,54,56,43,80,46,74,47,94,81,20,40,35,38,37,35,24,60,83,134,84,76,75,72,73,84,52,76,52,67,44,75,59,69,44,68,45,79,48,95,67,29,48,34,35,42,34,72,45,56,92,49,57,76,90,32,50,45,78,48,67,58,80,58,30,42,36,37,38,34,50,48,67,78,39,82,56,100,54,31,37,37,29,43,35,39,38,42,32,34,63,52,56,90,67,42,55,60,89,54,55,42,79,46,72,47,95,81,21,39,34,38,37,36,25,60,85

Secondary structure (DSSP, 8-state):
--------GGG--S-EEEEETTEEEEEEE-TTS-GGGEEEEEETTEEEEEEEEEEEEETTEEEEEEEEEEEE--TT--GGG-EEEE-TTSEEEEEEE-/--------GGG--S-EEEEETTEEEEEEE-TTS-GGGEEEEEETTEEEEEEEEEEEEETTEEEEEEEEEEEE--TT--GGG-EEEE-TTSEEEEEEE-

Foldseek 3Di:
DPPPPDCDPVNPQDWDFDPDPFKTKIKHAQQVADPVQWDWDDDPQKIKIKGWDDWDQDPVGTDIDIDMDIDRHDPPWDRVQWDWDADPNRMIMIMTGD/DPPPDDCDPVNPQDWDFDPDPFKTKIKHAQQVADPVQWDWDDDPQKIKIKGWDDWDQDPVGTDIDIDMDIDRHDPPWDRVQWDWDADPNRMIMIMTGD

pLDDT: mean 82.92, std 21.59, range [24.61, 98.06]

InterPro domains:
  IPR001436 Alpha crystallin/Small heat shock protein, animal type [PR00299] (18-38)
  IPR001436 Alpha crystallin/Small heat shock protein, animal type [PR00299] (40-53)
  IPR001436 Alpha crystallin/Small heat shock protein, animal type [PR00299] (55-74)
  IPR001436 Alpha crystallin/Small heat shock protein, animal type [PR00299] (77-98)
  IPR001436 Alpha crystallin/Small heat shock protein, animal type [PTHR45640] (8-97)
  IPR002068 Alpha crystallin/Hsp20 domain [PF00011] (20-98)
  IPR002068 Alpha crystallin/Hsp20 domain [PS01031] (1-98)
  IPR008978 HSP20-like chaperone [G3DSA:2.60.40.790] (9-98)
  IPR008978 HSP20-like chaperone [SSF49764] (16-98)

Nearest PDB structures (foldseek):
  2y22-assembly1_A  TM=9.528E-01  e=2.570E-10  Homo sapiens
  4m5s-assembly1_A  TM=8.968E-01  e=9.113E-10  Homo sapiens
  4jus-assembly1_B  TM=9.046E-01  e=7.726E-10  Homo sapiens
  3l1e-assembly1_A-2  TM=8.837E-01  e=4.751E-09  Bos taurus
  7pe3-assembly1_A  TM=9.004E-01  e=1.988E-08  Caenorhabditis elegans

Sequence (196 aa):
PSALRPPSWRDRGASELRLSEGKFQAFLDVSHFTPDEVTVRTVDNLLEVSARHPQRLDRHGFVSREFCRTYVLPADVDPWRVRAALSHDGILNLEAPRPSALRPPSWRDRGASELRLSEGKFQAFLDVSHFTPDEVTVRTVDNLLEVSARHPQRLDRHGFVSREFCRTYVLPADVDPWRVRAALSHDGILNLEAPR